Protein AF-A0A7V3RZT0-F1 (afdb_monomer_lite)

pLDDT: mean 91.37, std 10.15, range [37.16, 98.5]

Radius of gyration: 28.12 Å; chains: 1; bounding box: 56×42×80 Å

Sequence (295 aa):
MSESEKRPPEKECRRCGHCCQPYFSLYVSEEDEARWQKELREDILRQLRFERENIIWRNDQPVNIKTGETVRRCHWLKKSSDGTTLCAIHDTKPKICKDYTPGGSELCVQYRRVRDYIIGIDLHGTLLEPGEKFPEELAVPVAQELDRLKSKALLWLCTGNDLSFVDKKIPASILEMLDGYVLETGCSLSRDRRTEEVITSADEQHVIKELEQMLRGMNFPELDYFAHRLTTISMFTKNPRQFFHKVKAVVDRTEYQARVSVTYSSVAVDILPRGYDKFRGLYAVSEGRKTIGVA

Foldseek 3Di:
DDDPPPPPPFDDAPLQQQLQFDEQLVQADPVLVVVCVVVVVVVVVVVNVQCVVAWDDDPNFTAGNVPRDTRGGYPQWDADPVRGIDGVCNPSGRPCVVPDGALPDPSHPNPDDPAQEAEEEEQEPGQADP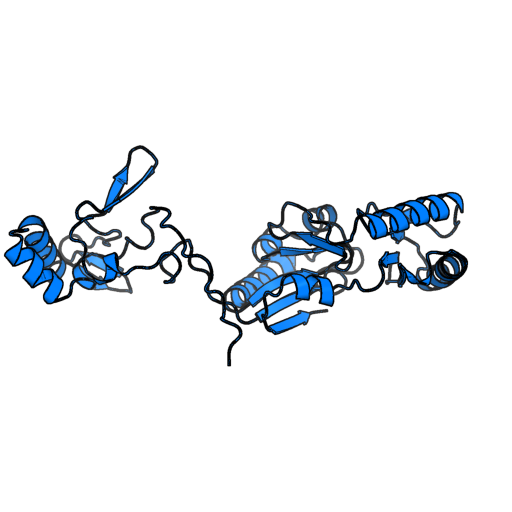VLAGDPVCLVVVLVVLQVCSNRYQYEYFYLADLVSCVVHHDPSNLVSHQWYQYNQLQWIGRPSPDIGGPDDPVQQVVQVVLQVVVVVVPDPQFPDWDDDRRKTKTFGCCAVVVLVVSLVVCCPDPCNVQWDWDTDNTTIMIGGPPGGRVNSSVVVCPNHHYHYHD

Structure (mmCIF, N/CA/C/O backbone):
data_AF-A0A7V3RZT0-F1
#
_entry.id   AF-A0A7V3RZT0-F1
#
loop_
_atom_site.group_PDB
_atom_site.id
_atom_site.type_symbol
_atom_site.label_atom_id
_atom_site.label_alt_id
_atom_site.label_comp_id
_atom_site.label_asym_id
_atom_site.label_entity_id
_atom_site.label_seq_id
_atom_site.pdbx_PDB_ins_code
_atom_site.Cartn_x
_atom_site.Cartn_y
_atom_site.Cartn_z
_atom_site.occupancy
_atom_site.B_iso_or_equiv
_atom_site.auth_seq_id
_atom_site.auth_comp_id
_atom_site.auth_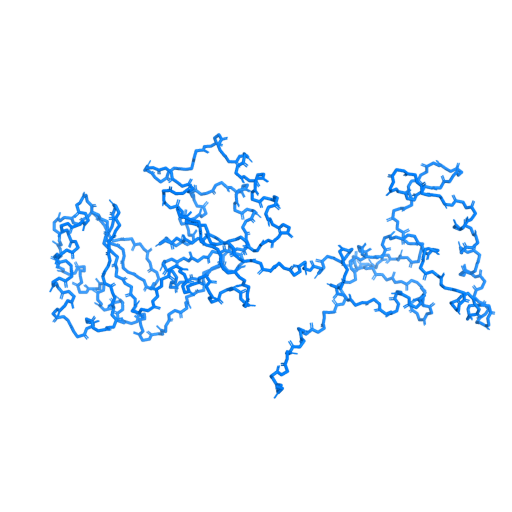asym_id
_atom_site.auth_atom_id
_atom_site.pdbx_PDB_model_num
ATOM 1 N N . MET A 1 1 ? -27.259 -15.824 -6.555 1.00 40.16 1 MET A N 1
ATOM 2 C CA . MET A 1 1 ? -26.996 -16.699 -5.388 1.00 40.16 1 MET A CA 1
ATOM 3 C C . MET A 1 1 ? -26.046 -17.787 -5.870 1.00 40.16 1 MET A C 1
ATOM 5 O O . MET A 1 1 ? -26.386 -18.399 -6.865 1.00 40.16 1 MET A O 1
ATOM 9 N N . SER A 1 2 ? -24.860 -18.056 -5.331 1.00 39.94 2 SER A N 1
ATOM 10 C CA . SER A 1 2 ? -24.144 -17.571 -4.148 1.00 39.94 2 SER A CA 1
ATOM 11 C C . SER A 1 2 ? -22.662 -17.941 -4.327 1.00 39.94 2 SER A C 1
ATOM 13 O O . SER A 1 2 ? -22.326 -19.121 -4.266 1.00 39.94 2 SER A O 1
ATOM 15 N N . GLU A 1 3 ? -21.781 -16.964 -4.523 1.00 37.16 3 GLU A N 1
ATOM 16 C CA . GLU A 1 3 ? -20.369 -17.132 -4.176 1.00 37.16 3 GLU A CA 1
ATOM 17 C C . GLU A 1 3 ? -20.266 -16.688 -2.725 1.00 37.16 3 GLU A C 1
ATOM 19 O O . GLU A 1 3 ? -20.444 -15.518 -2.399 1.00 37.16 3 GLU A O 1
ATOM 24 N N . SER A 1 4 ? -20.146 -17.667 -1.834 1.00 41.12 4 SER A N 1
ATOM 25 C CA . SER A 1 4 ? -19.997 -17.444 -0.405 1.00 41.12 4 SER A CA 1
ATOM 26 C C . SER A 1 4 ? -18.830 -16.487 -0.176 1.00 41.12 4 SER A C 1
ATOM 28 O O . SER A 1 4 ? -17.678 -16.871 -0.400 1.00 41.12 4 SER A O 1
ATOM 30 N N . GLU A 1 5 ? -19.122 -15.268 0.279 1.00 41.72 5 GLU A N 1
ATOM 31 C CA . GLU A 1 5 ? -18.146 -14.397 0.923 1.00 41.72 5 GLU A CA 1
ATOM 32 C C . GLU A 1 5 ? -17.450 -15.234 1.995 1.00 41.72 5 GLU A C 1
ATOM 34 O O . GLU A 1 5 ? -18.024 -15.548 3.043 1.00 41.72 5 GLU A O 1
ATOM 39 N N . LYS A 1 6 ? -16.229 -15.689 1.701 1.00 43.25 6 LYS A N 1
ATOM 40 C CA . LYS A 1 6 ? -15.393 -16.357 2.689 1.00 43.25 6 LYS A CA 1
ATOM 41 C C . LYS A 1 6 ? -15.161 -15.321 3.777 1.00 43.25 6 LYS A C 1
ATOM 43 O O . LYS A 1 6 ? -14.394 -14.381 3.573 1.00 43.25 6 LYS A O 1
ATOM 48 N N . ARG A 1 7 ? -15.870 -15.460 4.904 1.00 50.16 7 ARG A N 1
ATOM 49 C CA . ARG A 1 7 ? -15.622 -14.628 6.081 1.00 50.16 7 ARG A CA 1
ATOM 50 C C . ARG A 1 7 ? -14.118 -14.669 6.354 1.00 50.16 7 ARG A C 1
ATOM 52 O O . ARG A 1 7 ? -13.538 -15.759 6.307 1.00 50.16 7 ARG A O 1
ATOM 59 N N . PRO A 1 8 ? -13.483 -13.513 6.599 1.00 54.38 8 PRO A N 1
ATOM 60 C CA . PRO A 1 8 ? -12.083 -13.501 6.978 1.00 54.38 8 PRO A CA 1
ATOM 61 C C . PRO A 1 8 ? -11.885 -14.418 8.194 1.00 54.38 8 PRO A C 1
ATOM 63 O O . PRO A 1 8 ? -12.796 -14.523 9.022 1.00 54.38 8 PRO A O 1
ATOM 66 N N . PRO A 1 9 ? -10.729 -15.096 8.295 1.00 59.94 9 PRO A N 1
ATOM 67 C CA . PRO A 1 9 ? -10.458 -16.010 9.395 1.00 59.94 9 PRO A CA 1
ATOM 68 C C . PRO A 1 9 ? -10.667 -15.302 10.736 1.00 59.94 9 PRO A C 1
ATOM 70 O O . PRO A 1 9 ? -10.284 -14.136 10.900 1.00 59.94 9 PRO A O 1
ATOM 73 N N . GLU A 1 10 ? -11.297 -16.000 11.683 1.00 73.56 10 GLU A N 1
ATOM 74 C CA . GLU A 1 10 ? -11.506 -15.474 13.029 1.00 73.56 10 GLU A CA 1
ATOM 75 C C . GLU A 1 10 ? -10.154 -15.119 13.652 1.00 73.56 10 GLU A C 1
ATOM 77 O O . GLU A 1 10 ? -9.217 -15.918 13.675 1.00 73.56 10 GLU A O 1
ATOM 82 N N . LYS A 1 11 ? -10.026 -13.875 14.118 1.00 84.38 11 LYS A N 1
ATOM 83 C CA . LYS A 1 11 ? -8.795 -13.400 14.747 1.00 84.38 11 LYS A CA 1
ATOM 84 C C . LYS A 1 11 ? -8.726 -13.926 16.172 1.00 84.38 11 LYS A C 1
ATOM 86 O O . LYS A 1 11 ? -9.668 -13.762 16.942 1.00 84.38 11 LYS A O 1
ATOM 91 N N . GLU A 1 12 ? -7.569 -14.438 16.566 1.00 91.44 12 GLU A N 1
ATOM 92 C CA . GLU A 1 12 ? -7.322 -14.809 17.957 1.00 91.44 12 GLU A CA 1
ATOM 93 C C . GLU A 1 12 ? -7.064 -13.577 18.835 1.00 91.44 12 GLU A C 1
ATOM 95 O O . GLU A 1 12 ? -6.493 -12.567 18.410 1.00 91.44 12 GLU A O 1
ATOM 100 N N . CYS A 1 13 ? -7.483 -13.630 20.101 1.00 89.25 13 CYS A N 1
ATOM 101 C CA . CYS A 1 13 ? -7.245 -12.540 21.040 1.00 89.25 13 CYS A CA 1
ATOM 102 C C . CYS A 1 13 ? -5.761 -12.467 21.429 1.00 89.25 13 CYS A C 1
ATOM 104 O O . CYS A 1 13 ? -5.251 -13.339 22.124 1.00 89.25 13 CYS A O 1
ATOM 106 N N . ARG A 1 14 ? -5.089 -11.353 21.106 1.00 90.69 14 ARG A N 1
ATOM 107 C CA . ARG A 1 14 ? -3.682 -11.099 21.492 1.00 90.69 14 ARG A CA 1
ATOM 108 C C . ARG A 1 14 ? -3.443 -10.887 22.990 1.00 90.69 14 ARG A C 1
ATOM 110 O O . ARG A 1 14 ? -2.318 -10.606 23.387 1.00 90.69 14 ARG A O 1
ATOM 117 N N . ARG A 1 15 ? -4.492 -10.902 23.823 1.00 91.12 15 ARG A N 1
ATOM 118 C CA . ARG A 1 15 ? -4.400 -10.671 25.278 1.00 91.12 15 ARG A CA 1
ATOM 119 C C . ARG A 1 15 ? -3.650 -9.380 25.656 1.00 91.12 15 ARG A C 1
ATOM 121 O O . ARG A 1 15 ? -3.028 -9.299 26.711 1.00 91.12 15 ARG A O 1
ATOM 128 N N . CYS A 1 16 ? -3.758 -8.336 24.831 1.00 88.69 16 CYS A N 1
ATOM 129 C CA . CYS A 1 16 ? -3.109 -7.036 25.064 1.00 88.69 16 CYS A CA 1
ATOM 130 C C . CYS A 1 16 ? -3.808 -6.171 26.131 1.00 88.69 16 CYS A C 1
ATOM 132 O O . CYS A 1 16 ? -3.226 -5.213 26.632 1.00 88.69 16 CYS A O 1
ATOM 134 N N . GLY A 1 17 ? -5.068 -6.478 26.459 1.00 88.19 17 GLY A N 1
ATOM 135 C CA . GLY A 1 17 ? -5.859 -5.760 27.461 1.00 88.19 17 GLY A CA 1
ATOM 136 C C . GLY A 1 17 ? -6.449 -4.422 27.002 1.00 88.19 17 GLY A C 1
ATOM 137 O O . GLY A 1 17 ? -7.129 -3.783 27.795 1.00 88.19 17 GLY A O 1
ATOM 138 N N . HIS A 1 18 ? -6.236 -4.001 25.749 1.00 85.88 18 HIS A N 1
ATOM 139 C CA . HIS A 1 18 ? -6.693 -2.696 25.246 1.00 85.88 18 HIS A CA 1
ATOM 140 C C . HIS A 1 18 ? -8.223 -2.582 25.173 1.00 85.88 18 HIS A C 1
ATOM 142 O O . HIS A 1 18 ? -8.806 -1.646 25.706 1.00 85.88 18 HIS A O 1
ATOM 148 N N . CYS A 1 19 ? -8.894 -3.605 24.638 1.00 86.69 19 CYS A N 1
ATOM 149 C CA . CYS A 1 19 ? -10.357 -3.668 24.632 1.00 86.69 19 CYS A CA 1
ATOM 150 C C . CYS A 1 19 ? -10.965 -4.021 25.999 1.00 86.69 19 CYS A C 1
ATOM 152 O O . CYS A 1 19 ? -12.175 -3.950 26.166 1.00 86.69 19 CYS A O 1
ATOM 154 N N . CYS A 1 20 ? -10.135 -4.378 26.986 1.00 86.31 20 CYS A N 1
ATOM 155 C CA . CYS A 1 20 ? -10.544 -4.671 28.363 1.00 86.31 20 CYS A CA 1
ATOM 156 C C . CYS A 1 20 ? -10.375 -3.452 29.293 1.00 86.31 20 CYS A C 1
ATOM 158 O O . CYS A 1 20 ? -10.302 -3.603 30.515 1.00 86.31 20 CYS A O 1
ATOM 160 N N . GLN A 1 21 ? -10.223 -2.255 28.724 1.00 75.81 21 GLN A N 1
ATOM 161 C CA . GLN A 1 21 ? -10.074 -1.007 29.470 1.00 75.81 21 GLN A CA 1
ATOM 162 C C . GLN A 1 21 ? -11.363 -0.377 30.001 1.00 75.81 21 GLN A C 1
ATOM 164 O O . GLN A 1 21 ? -11.284 0.209 31.083 1.00 75.81 21 GLN A O 1
ATOM 169 N N . PRO A 1 22 ? -12.525 -0.484 29.329 1.00 69.75 22 PRO A N 1
ATOM 170 C CA . PRO A 1 22 ? -13.737 0.102 29.874 1.00 69.75 22 PRO A CA 1
ATOM 171 C C . PRO A 1 22 ? -14.102 -0.599 31.190 1.00 69.75 22 PRO A C 1
ATOM 173 O O . PRO A 1 22 ? -13.835 -1.793 31.374 1.00 69.75 22 PRO A O 1
ATOM 176 N N . TYR A 1 23 ? -14.636 0.167 32.140 1.00 73.12 23 TYR A N 1
ATOM 177 C CA . TYR A 1 23 ? -14.955 -0.355 33.465 1.00 73.12 23 TYR A CA 1
ATOM 178 C C . TYR A 1 23 ? -16.119 -1.348 33.397 1.00 73.12 23 TYR A C 1
ATOM 180 O O . TYR A 1 23 ? -16.959 -1.314 32.496 1.00 73.12 23 TYR A O 1
ATOM 188 N N . PHE A 1 24 ? -16.098 -2.293 34.330 1.00 78.50 24 PHE A N 1
ATOM 189 C CA . PHE A 1 24 ? -16.805 -3.563 34.244 1.00 78.50 24 PHE A CA 1
ATOM 190 C C . PHE A 1 24 ? -18.328 -3.397 34.237 1.00 78.50 24 PHE A C 1
ATOM 192 O O . PHE A 1 24 ? -19.007 -4.091 33.483 1.00 78.50 24 PHE A O 1
ATOM 199 N N . SER A 1 25 ? -18.862 -2.459 35.020 1.00 80.06 25 SER A N 1
ATOM 200 C CA . SER A 1 25 ? -20.307 -2.311 35.220 1.00 80.06 25 SER A CA 1
ATOM 201 C C . SER A 1 25 ? -21.107 -1.869 33.988 1.00 80.06 25 SER A C 1
ATOM 203 O O . SER A 1 25 ? -22.299 -2.165 33.929 1.00 80.06 25 SER A O 1
ATOM 205 N N . LEU A 1 26 ? -20.484 -1.247 32.977 1.00 78.69 26 LEU A N 1
ATOM 206 C CA . LEU A 1 26 ? -21.156 -0.881 31.714 1.00 78.69 26 LEU A CA 1
ATOM 207 C C . LEU A 1 26 ? -21.602 -2.081 30.879 1.00 78.69 26 LEU A C 1
ATOM 209 O O . LEU A 1 26 ? -22.424 -1.954 29.977 1.00 78.69 26 LEU A O 1
ATOM 213 N N . TYR A 1 27 ? -21.009 -3.235 31.151 1.00 81.94 27 TYR A N 1
ATOM 214 C CA . TYR A 1 27 ? -21.112 -4.429 30.328 1.00 81.94 27 TYR A CA 1
ATOM 215 C C . TYR A 1 27 ? -21.919 -5.542 30.983 1.00 81.94 27 TYR A C 1
ATOM 217 O O . TYR A 1 27 ? -22.007 -6.640 30.436 1.00 81.94 27 TYR A O 1
ATOM 225 N N . VAL A 1 28 ? -22.495 -5.261 32.150 1.00 91.50 28 VAL A N 1
ATOM 226 C CA . VAL A 1 28 ? -23.244 -6.229 32.942 1.00 91.50 28 VAL A CA 1
ATOM 227 C C . VAL A 1 28 ? -24.728 -6.105 32.639 1.00 91.50 28 VAL A C 1
ATOM 229 O O . VAL A 1 28 ? -25.339 -5.074 32.918 1.00 91.50 28 VAL A O 1
ATOM 232 N N . SER A 1 29 ? -25.303 -7.179 32.103 1.00 94.19 29 SER A N 1
ATOM 233 C CA . SER A 1 29 ? -26.752 -7.332 31.971 1.00 94.19 29 SER A CA 1
ATOM 234 C C . SER A 1 29 ? -27.392 -7.819 33.279 1.00 94.19 29 SER A C 1
ATOM 236 O O . SER A 1 29 ? -26.714 -8.365 34.151 1.00 94.19 29 SER A O 1
ATOM 238 N N . GLU A 1 30 ? -28.713 -7.681 33.407 1.00 95.56 30 GLU A N 1
ATOM 239 C CA . GLU A 1 30 ? -29.463 -8.274 34.527 1.00 95.56 30 GLU A CA 1
ATOM 240 C C . GLU A 1 30 ? -29.314 -9.805 34.570 1.00 95.56 30 GLU A C 1
ATOM 242 O O . GLU A 1 30 ? -29.239 -10.395 35.646 1.00 95.56 30 GLU A O 1
ATOM 247 N N . GLU A 1 31 ? -29.190 -10.454 33.406 1.00 96.75 31 GLU A N 1
ATOM 248 C CA . GLU A 1 31 ? -28.942 -11.897 33.301 1.00 96.75 31 GLU A CA 1
ATOM 249 C C . GLU A 1 31 ? -27.575 -12.296 33.874 1.00 96.75 31 GLU A C 1
ATOM 251 O O . GLU A 1 31 ? -27.457 -13.330 34.536 1.00 96.75 31 GLU A O 1
ATOM 256 N N . ASP A 1 32 ? -26.540 -11.479 33.646 1.00 96.94 32 ASP A N 1
ATOM 257 C CA . ASP A 1 32 ? -25.216 -11.692 34.236 1.00 96.94 32 ASP A CA 1
ATOM 258 C C . ASP A 1 32 ? -25.268 -11.560 35.765 1.00 96.94 32 ASP A C 1
ATOM 260 O O . ASP A 1 32 ? -24.717 -12.401 36.476 1.00 96.94 32 ASP A O 1
ATOM 264 N N . GLU A 1 33 ? -25.986 -10.556 36.278 1.00 96.81 33 GLU A N 1
ATOM 265 C CA . GLU A 1 33 ? -26.157 -10.339 37.717 1.00 96.81 33 GLU A CA 1
ATOM 266 C C . GLU A 1 33 ? -26.934 -11.488 38.382 1.00 96.81 33 GLU A C 1
ATOM 268 O O . GLU A 1 33 ? -26.478 -12.049 39.382 1.00 96.81 33 GLU A O 1
ATOM 273 N N . ALA A 1 34 ? -28.055 -11.909 37.790 1.00 97.56 34 ALA A N 1
ATOM 274 C CA . ALA A 1 34 ? -28.843 -13.042 38.268 1.00 97.56 34 ALA A CA 1
ATOM 275 C C . ALA A 1 34 ? -28.043 -14.356 38.246 1.00 97.56 34 ALA A C 1
ATOM 277 O O . ALA A 1 34 ? -28.181 -15.189 39.148 1.00 97.56 34 ALA A O 1
ATOM 278 N N . ARG A 1 35 ? -27.181 -14.553 37.238 1.00 97.44 35 ARG A N 1
ATOM 279 C CA . ARG A 1 35 ? -26.257 -15.694 37.188 1.00 97.44 35 ARG A CA 1
ATOM 280 C C . ARG A 1 35 ? -25.268 -15.649 38.352 1.00 97.44 35 ARG A C 1
ATOM 282 O O . ARG A 1 35 ? -25.152 -16.638 39.069 1.00 97.44 35 ARG A O 1
ATOM 289 N N . TRP A 1 36 ? -24.602 -14.521 38.589 1.00 97.62 36 TRP A N 1
ATOM 290 C CA . TRP A 1 36 ? -23.619 -14.404 39.673 1.00 97.62 36 TRP A CA 1
ATOM 291 C C . TRP A 1 36 ? -24.224 -14.533 41.071 1.00 97.62 36 TRP A C 1
ATOM 293 O O . TRP A 1 36 ? -23.560 -15.060 41.960 1.00 97.62 36 TRP A O 1
ATOM 303 N N . GLN A 1 37 ? -25.483 -14.129 41.263 1.00 97.81 37 GLN A N 1
ATOM 304 C CA . GLN A 1 37 ? -26.228 -14.406 42.496 1.00 97.81 37 GLN A CA 1
ATOM 305 C C . GLN A 1 37 ? -26.413 -15.913 42.716 1.00 97.81 37 GLN A C 1
ATOM 307 O O . GLN A 1 37 ? -26.146 -16.412 43.807 1.00 97.81 37 GLN A O 1
ATOM 312 N N . LYS A 1 38 ? -26.803 -16.662 41.675 1.00 97.75 38 LYS A N 1
ATOM 313 C CA . LYS A 1 38 ? -26.939 -18.130 41.746 1.00 97.75 38 LYS A CA 1
ATOM 314 C C . LYS A 1 38 ? -25.597 -18.837 41.950 1.00 97.75 38 LYS A C 1
ATOM 316 O O . LYS A 1 38 ? -25.538 -19.832 42.662 1.00 97.75 38 LYS A O 1
ATOM 321 N N . GLU A 1 39 ? -24.528 -18.318 41.347 1.00 96.88 39 GLU A N 1
ATOM 322 C CA . GLU A 1 39 ? -23.154 -18.816 41.510 1.00 96.88 39 GLU A CA 1
ATOM 323 C C . GLU A 1 39 ? -22.505 -18.388 42.843 1.00 96.88 39 GLU A C 1
ATOM 325 O O . GLU A 1 39 ? -21.358 -18.749 43.100 1.00 96.88 39 GLU A O 1
ATOM 330 N N . LEU A 1 40 ? -23.208 -17.614 43.683 1.00 97.31 40 LEU A N 1
ATOM 331 C CA . LEU A 1 40 ? -22.710 -17.069 44.953 1.00 97.31 40 LEU A CA 1
ATOM 332 C C . LEU A 1 40 ? -21.403 -16.261 44.799 1.00 97.31 40 LEU A C 1
ATOM 334 O O . LEU A 1 40 ? -20.538 -16.251 45.678 1.00 97.31 40 LEU A O 1
ATOM 338 N N . ARG A 1 41 ? -21.254 -15.547 43.675 1.00 97.44 41 ARG A N 1
ATOM 339 C CA . ARG A 1 41 ? -20.085 -14.714 43.340 1.00 97.44 41 ARG A CA 1
ATOM 340 C C . ARG A 1 41 ? -20.178 -13.321 43.954 1.00 97.44 41 ARG A C 1
ATOM 342 O O . ARG A 1 41 ? -20.208 -12.301 43.262 1.00 97.44 41 ARG A O 1
ATOM 349 N N . GLU A 1 42 ? -20.208 -13.276 45.284 1.00 97.44 42 GLU A N 1
ATOM 350 C CA . GLU A 1 42 ? -20.286 -12.023 46.049 1.00 97.44 42 GLU A CA 1
ATOM 351 C C . GLU A 1 42 ? -19.096 -11.083 45.816 1.00 97.44 42 GLU A C 1
ATOM 353 O O . GLU A 1 42 ? -19.228 -9.869 45.971 1.00 97.44 42 GLU A O 1
ATOM 358 N N . ASP A 1 43 ? -17.940 -11.614 45.408 1.00 96.94 43 ASP A N 1
ATOM 359 C CA . ASP A 1 43 ? -16.790 -10.821 44.973 1.00 96.94 43 ASP A CA 1
ATOM 360 C C . ASP A 1 43 ? -17.130 -9.960 43.746 1.00 96.94 43 ASP A C 1
ATOM 362 O O . ASP A 1 43 ? -16.833 -8.762 43.722 1.00 96.94 43 ASP A O 1
ATOM 366 N N . ILE A 1 44 ? -17.824 -10.547 42.765 1.00 96.50 44 ILE A N 1
ATOM 367 C CA . ILE A 1 44 ? -18.258 -9.855 41.550 1.00 96.50 44 ILE A CA 1
ATOM 368 C C . ILE A 1 44 ? -19.377 -8.862 41.857 1.00 96.50 44 ILE A C 1
ATOM 370 O O . ILE A 1 44 ? -19.296 -7.695 41.466 1.00 96.50 44 ILE A O 1
ATOM 374 N N . LEU A 1 45 ? -20.395 -9.302 42.598 1.00 97.06 45 LEU A N 1
ATOM 375 C CA . LEU A 1 45 ? -21.556 -8.476 42.932 1.00 97.06 45 LEU A CA 1
ATOM 376 C C . LEU A 1 45 ? -21.170 -7.252 43.773 1.00 97.06 45 LEU A C 1
ATOM 378 O O . LEU A 1 45 ? -21.679 -6.153 43.547 1.00 97.06 45 LEU A O 1
ATOM 382 N N . ARG A 1 46 ? -20.231 -7.401 44.716 1.00 96.38 46 ARG A N 1
ATOM 383 C CA . ARG A 1 46 ? -19.722 -6.279 45.514 1.00 96.38 46 ARG A CA 1
ATOM 384 C C . ARG A 1 46 ? -18.986 -5.257 44.654 1.00 96.38 46 ARG A C 1
ATOM 386 O O . ARG A 1 46 ? -19.225 -4.062 44.820 1.00 96.38 46 ARG A O 1
ATOM 393 N N . GLN A 1 47 ? -18.130 -5.710 43.739 1.00 94.19 47 GLN A N 1
ATOM 394 C CA . GLN A 1 47 ? -17.420 -4.815 42.824 1.00 94.19 47 GLN A CA 1
ATOM 395 C C . GLN A 1 47 ? -18.391 -4.088 41.882 1.00 94.19 47 GLN A C 1
ATOM 397 O O . GLN A 1 47 ? -18.230 -2.894 41.645 1.00 94.19 47 GLN A O 1
ATOM 402 N N . LEU A 1 48 ? -19.427 -4.776 41.390 1.00 94.19 48 LEU A N 1
ATOM 403 C CA . LEU A 1 48 ? -20.469 -4.177 40.554 1.00 94.19 48 LEU A CA 1
ATOM 404 C C . LEU A 1 48 ? -21.211 -3.048 41.279 1.00 94.19 48 LEU A C 1
ATOM 406 O O . LEU A 1 48 ? -21.341 -1.953 40.731 1.00 94.19 48 LEU A O 1
ATOM 410 N N . ARG A 1 49 ? -21.665 -3.303 42.515 1.00 95.31 49 ARG A N 1
ATOM 411 C CA . ARG A 1 49 ? -22.313 -2.290 43.365 1.00 95.31 49 ARG A CA 1
ATOM 412 C C . ARG A 1 49 ? -21.386 -1.100 43.602 1.00 95.31 49 ARG A C 1
ATOM 414 O O . ARG A 1 49 ? -21.779 0.037 43.356 1.00 95.31 49 ARG A O 1
ATOM 421 N N . PHE A 1 50 ? -20.130 -1.369 43.966 1.00 93.00 50 PHE A N 1
ATOM 422 C CA . PHE A 1 50 ? -19.122 -0.327 44.146 1.00 93.00 50 PHE A CA 1
ATOM 423 C C . PHE A 1 50 ? -18.964 0.543 42.891 1.00 93.00 50 PHE A C 1
ATOM 425 O O . PHE A 1 50 ? -18.990 1.767 43.000 1.00 93.00 50 PHE A O 1
ATOM 432 N N . GLU A 1 51 ? -18.828 -0.050 41.702 1.00 91.69 51 GLU A N 1
ATOM 433 C CA . GLU A 1 51 ? -18.660 0.726 40.470 1.00 91.69 51 GLU A CA 1
ATOM 434 C C . GLU A 1 51 ? -19.894 1.572 40.138 1.00 91.69 51 GLU A C 1
ATOM 436 O O . GLU A 1 51 ? -19.735 2.741 39.796 1.00 91.69 51 GLU A O 1
ATOM 441 N N . ARG A 1 52 ? -21.108 1.024 40.280 1.00 91.50 52 ARG A N 1
ATOM 442 C CA . ARG A 1 52 ? -22.363 1.755 40.019 1.00 91.50 52 ARG A CA 1
ATOM 443 C C . ARG A 1 52 ? -22.557 2.954 40.955 1.00 91.50 52 ARG A C 1
ATOM 445 O O . ARG A 1 52 ? -23.096 3.969 40.535 1.00 91.50 52 ARG A O 1
ATOM 452 N N . GLU A 1 53 ? -22.114 2.843 42.204 1.00 93.50 53 GLU A N 1
ATOM 453 C CA . GLU A 1 53 ? -22.255 3.904 43.209 1.00 93.50 53 GLU A CA 1
ATOM 454 C C . GLU A 1 53 ? -21.140 4.957 43.152 1.00 93.50 53 GLU A C 1
ATOM 456 O O . GLU A 1 53 ? -21.350 6.096 43.564 1.00 93.50 53 GLU A O 1
ATOM 461 N N . ASN A 1 54 ? -19.936 4.582 42.704 1.00 92.69 54 ASN A N 1
ATOM 462 C CA . ASN A 1 54 ? -18.744 5.421 42.869 1.00 92.69 54 ASN A CA 1
ATOM 463 C C . ASN A 1 54 ? -18.132 5.907 41.550 1.00 92.69 54 ASN A C 1
ATOM 465 O O . ASN A 1 54 ? -17.274 6.787 41.597 1.00 92.69 54 ASN A O 1
ATOM 469 N N . ILE A 1 55 ? -18.523 5.365 40.392 1.00 90.31 55 ILE A N 1
ATOM 470 C CA . ILE A 1 55 ? -17.944 5.733 39.092 1.00 90.31 55 ILE A CA 1
ATOM 471 C C . ILE A 1 55 ? -18.984 6.448 38.227 1.00 90.31 55 ILE A C 1
ATOM 473 O O . ILE A 1 55 ? -20.041 5.897 37.931 1.00 90.31 55 ILE A O 1
ATOM 477 N N . ILE A 1 56 ? -18.657 7.661 37.776 1.00 89.69 56 ILE A N 1
ATOM 478 C CA . ILE A 1 56 ? -19.493 8.461 36.864 1.00 89.69 56 ILE A CA 1
ATOM 479 C C . ILE A 1 56 ? -18.731 8.816 35.587 1.00 89.69 56 ILE A C 1
ATOM 481 O O . ILE A 1 56 ? -17.502 8.842 35.582 1.00 89.69 56 ILE A O 1
ATOM 485 N N . TRP A 1 57 ? -19.451 9.156 34.518 1.00 85.00 57 TRP A N 1
ATOM 486 C CA . TRP A 1 57 ? -18.850 9.715 33.305 1.00 85.00 57 TRP A CA 1
ATOM 487 C C . TRP A 1 57 ? -18.695 11.230 33.414 1.00 85.00 57 TRP A C 1
ATOM 489 O O . TRP A 1 57 ? -19.665 11.949 33.652 1.00 85.00 57 TRP A O 1
ATOM 499 N N . ARG A 1 58 ? -17.473 11.722 33.206 1.00 85.25 58 ARG A N 1
ATOM 500 C CA . ARG A 1 58 ? -17.152 13.150 33.142 1.00 85.25 58 ARG A CA 1
ATOM 501 C C . ARG A 1 58 ? -16.130 13.387 32.035 1.00 85.25 58 ARG A C 1
ATOM 503 O O . ARG A 1 58 ? -15.068 12.777 32.064 1.00 85.25 58 ARG A O 1
ATOM 510 N N . ASN A 1 59 ? -16.438 14.280 31.091 1.00 84.81 59 ASN A N 1
ATOM 511 C CA . ASN A 1 59 ? -15.565 14.613 29.952 1.00 84.81 59 ASN A CA 1
ATOM 512 C C . ASN A 1 59 ? -15.068 13.361 29.198 1.00 84.81 59 ASN A C 1
ATOM 514 O O . ASN A 1 59 ? -13.863 13.164 29.050 1.00 84.81 59 ASN A O 1
ATOM 518 N N . ASP A 1 60 ? -15.994 12.481 28.808 1.00 81.94 60 ASP A N 1
ATOM 519 C CA . ASP A 1 60 ? -15.711 11.222 28.097 1.00 81.94 60 ASP A CA 1
ATOM 520 C C . ASP A 1 60 ? -14.761 10.259 28.830 1.00 81.94 60 ASP A C 1
ATOM 522 O O . ASP A 1 60 ? -14.116 9.406 28.217 1.00 81.94 60 ASP A O 1
ATOM 526 N N . GLN A 1 61 ? -14.679 10.361 30.160 1.00 84.94 61 GLN A N 1
ATOM 527 C CA . GLN A 1 61 ? -13.898 9.446 30.985 1.00 84.94 61 GLN A CA 1
ATOM 528 C C . GLN A 1 61 ? -14.678 8.975 32.217 1.00 84.94 61 GLN A C 1
ATOM 530 O O . GLN A 1 61 ? -15.389 9.767 32.842 1.00 84.94 61 GLN A O 1
ATOM 535 N N . PRO A 1 62 ? -14.521 7.703 32.620 1.00 86.44 62 PRO A N 1
ATOM 536 C CA . PRO A 1 62 ? -15.029 7.226 33.896 1.00 86.44 62 PRO A CA 1
ATOM 537 C C . PRO A 1 62 ? -14.154 7.726 35.045 1.00 86.44 62 PRO A C 1
ATOM 539 O O . PRO A 1 62 ? -12.945 7.496 35.062 1.00 86.44 62 PRO A O 1
ATOM 542 N N . VAL A 1 63 ? -14.764 8.383 36.024 1.00 89.50 63 VAL A N 1
ATOM 543 C CA . VAL A 1 63 ? -14.081 8.996 37.165 1.00 89.50 63 VAL A CA 1
ATOM 544 C C . VAL A 1 63 ? -14.667 8.463 38.463 1.00 89.50 63 VAL A C 1
ATOM 546 O O . VAL A 1 63 ? -15.886 8.408 38.628 1.00 89.50 63 VAL A O 1
ATOM 549 N N . ASN A 1 64 ? -13.795 8.095 39.399 1.00 91.06 64 ASN A N 1
ATOM 550 C CA . ASN A 1 64 ? -14.193 7.783 40.763 1.00 91.06 64 ASN A CA 1
ATOM 551 C C . ASN A 1 64 ? -14.543 9.076 41.509 1.00 91.06 64 ASN A C 1
ATOM 553 O O . ASN A 1 64 ? -13.684 9.933 41.701 1.00 91.06 64 ASN A O 1
ATOM 557 N N . ILE A 1 65 ? -15.787 9.217 41.964 1.00 93.62 65 ILE A N 1
ATOM 558 C CA . ILE A 1 65 ? -16.274 10.449 42.605 1.00 93.62 65 ILE A CA 1
ATOM 559 C C . ILE A 1 65 ? -15.603 10.751 43.947 1.00 93.62 65 ILE A C 1
ATOM 561 O O . ILE A 1 65 ? -15.570 11.906 44.360 1.00 93.62 65 ILE A O 1
ATOM 565 N N . LYS A 1 66 ? -15.072 9.731 44.632 1.00 92.69 66 LYS A N 1
ATOM 566 C CA . LYS A 1 66 ? -14.414 9.891 45.935 1.00 92.69 66 LYS A CA 1
ATOM 567 C C . LYS A 1 66 ? -12.968 10.346 45.793 1.00 92.69 66 LYS A C 1
ATOM 569 O O . LYS A 1 66 ? -12.513 11.147 46.600 1.00 92.69 66 LYS A O 1
ATOM 574 N N . THR A 1 67 ? -12.246 9.824 44.800 1.00 91.50 67 THR A N 1
ATOM 575 C CA . THR A 1 67 ? -10.813 10.117 44.615 1.00 91.50 67 THR A CA 1
ATOM 576 C C . THR A 1 67 ? -10.544 11.152 43.525 1.00 91.50 67 THR A C 1
ATOM 578 O O . THR A 1 67 ? -9.469 11.738 43.491 1.00 91.50 67 THR A O 1
ATOM 581 N N . GLY A 1 68 ? -11.502 11.387 42.626 1.00 91.19 68 GLY A N 1
ATOM 582 C CA . GLY A 1 68 ? -11.319 12.207 41.428 1.00 91.19 68 GLY A CA 1
ATOM 583 C C . GLY A 1 68 ? -10.487 11.531 40.332 1.00 91.19 68 GLY A C 1
ATOM 584 O O . GLY A 1 68 ? -10.211 12.155 39.310 1.00 91.19 68 GLY A O 1
ATOM 585 N N . GLU A 1 69 ? -10.084 10.271 40.511 1.00 89.81 69 GLU A N 1
ATOM 586 C CA . GLU A 1 69 ? -9.199 9.571 39.579 1.00 89.81 69 GLU A CA 1
ATOM 587 C C . GLU A 1 69 ? -9.962 8.920 38.420 1.00 89.81 69 GLU A C 1
ATOM 589 O O . GLU A 1 69 ? -11.029 8.327 38.601 1.00 89.81 69 GLU A O 1
ATOM 594 N N . THR A 1 70 ? -9.367 8.957 37.225 1.00 87.00 70 THR A N 1
ATOM 595 C CA . THR A 1 70 ? -9.875 8.235 36.053 1.00 87.00 70 THR A CA 1
ATOM 596 C C . THR A 1 70 ? -9.693 6.724 36.211 1.00 87.00 70 THR A C 1
ATOM 598 O O . THR A 1 70 ? -8.574 6.230 36.389 1.00 87.00 70 THR A O 1
ATOM 601 N N . VAL A 1 71 ? -10.767 5.962 36.020 1.00 84.94 71 VAL A N 1
ATOM 602 C CA . VAL A 1 71 ? -10.733 4.495 35.982 1.00 84.94 71 VAL A CA 1
ATOM 603 C C . VAL A 1 71 ? -10.275 4.030 34.602 1.00 84.94 71 VAL A C 1
ATOM 605 O O . VAL A 1 71 ? -11.049 3.951 33.656 1.00 84.94 71 VAL A O 1
ATOM 608 N N . ARG A 1 72 ? -8.985 3.718 34.463 1.00 79.88 72 ARG A N 1
ATOM 609 C CA . ARG A 1 72 ? -8.391 3.414 33.145 1.00 79.88 72 ARG A CA 1
ATOM 610 C C . ARG A 1 72 ? -8.498 1.953 32.703 1.00 79.88 72 ARG A C 1
ATOM 612 O O . ARG A 1 72 ? -8.115 1.644 31.577 1.00 79.88 72 ARG A O 1
ATOM 619 N N . ARG A 1 73 ? -8.865 1.028 33.596 1.00 82.06 73 ARG A N 1
ATOM 620 C CA . ARG A 1 73 ? -8.866 -0.417 33.309 1.00 82.06 73 ARG A CA 1
ATOM 621 C C . ARG A 1 73 ? -9.957 -1.140 34.086 1.00 82.06 73 ARG A C 1
ATOM 623 O O . ARG A 1 73 ? -10.238 -0.776 35.225 1.00 82.06 73 ARG A O 1
ATOM 630 N N . CYS A 1 74 ? -10.478 -2.220 33.507 1.00 89.62 74 CYS A N 1
ATOM 631 C CA . CYS A 1 74 ? -11.355 -3.154 34.206 1.00 89.62 74 CYS A CA 1
ATOM 632 C C . CYS A 1 74 ? -10.671 -3.737 35.457 1.00 89.62 74 CYS A C 1
ATOM 634 O O . CYS A 1 74 ? -9.519 -4.177 35.399 1.00 89.62 74 CYS A O 1
ATOM 636 N N . HIS A 1 75 ? -11.409 -3.797 36.570 1.00 90.44 75 HIS A N 1
ATOM 637 C CA . HIS A 1 75 ? -10.945 -4.330 37.857 1.00 90.44 75 HIS A CA 1
ATOM 638 C C . HIS A 1 75 ? -10.395 -5.767 37.760 1.00 90.44 75 HIS A C 1
ATOM 640 O O . HIS A 1 75 ? -9.406 -6.136 38.405 1.00 90.44 75 HIS A O 1
ATOM 646 N N . TRP A 1 76 ? -11.024 -6.584 36.914 1.00 93.38 76 TRP A N 1
ATOM 647 C CA . TRP A 1 76 ? -10.697 -7.998 36.746 1.00 93.38 76 TRP A CA 1
ATOM 648 C C . TRP A 1 76 ? -9.503 -8.249 35.822 1.00 93.38 76 TRP A C 1
ATOM 650 O O . TRP A 1 76 ? -9.097 -9.399 35.659 1.00 93.38 76 TRP A O 1
ATOM 660 N N . LEU A 1 77 ? -8.929 -7.211 35.209 1.00 92.19 77 LEU A N 1
ATOM 661 C CA . LEU A 1 77 ? -7.780 -7.344 34.319 1.00 92.19 77 LEU A CA 1
ATOM 662 C C . LEU A 1 77 ? -6.488 -7.510 35.132 1.00 92.19 77 LEU A C 1
ATOM 664 O O . LEU A 1 77 ? -6.085 -6.618 35.879 1.00 92.19 77 LEU A O 1
ATOM 668 N N . LYS A 1 78 ? -5.805 -8.642 34.962 1.00 92.56 78 LYS A N 1
ATOM 669 C CA . LYS A 1 78 ? -4.518 -8.954 35.598 1.00 92.56 78 LYS A CA 1
ATOM 670 C C . LYS A 1 78 ? -3.414 -9.031 34.550 1.00 92.56 78 LYS A C 1
ATOM 672 O O . LYS A 1 78 ? -3.652 -9.475 33.428 1.00 92.56 78 LYS A O 1
ATOM 677 N N . LYS A 1 79 ? -2.210 -8.587 34.908 1.00 91.44 79 LYS A N 1
ATOM 678 C CA . LYS A 1 79 ? -1.009 -8.773 34.086 1.00 91.44 79 LYS A CA 1
ATOM 679 C C . LYS A 1 79 ? -0.337 -10.091 34.458 1.00 91.44 79 LYS A C 1
ATOM 681 O O . LYS A 1 79 ? -0.226 -10.406 35.638 1.00 91.44 79 LYS A O 1
ATOM 686 N N . SER A 1 80 ? 0.100 -10.817 33.444 1.00 89.12 80 SER A N 1
ATOM 687 C CA . SER A 1 80 ? 0.897 -12.035 33.559 1.00 89.12 80 SER A CA 1
ATOM 688 C C . SER A 1 80 ? 2.386 -11.683 33.533 1.00 89.12 80 SER A C 1
ATOM 690 O O . SER A 1 80 ? 2.762 -10.580 33.125 1.00 89.12 80 SER A O 1
ATOM 692 N N . SER A 1 81 ? 3.240 -12.616 33.956 1.00 89.88 81 SER A N 1
ATOM 693 C CA . SER A 1 81 ? 4.702 -12.445 33.955 1.00 89.88 81 SER A CA 1
ATOM 694 C C . SER A 1 81 ? 5.291 -12.270 32.551 1.00 89.88 81 SER A C 1
ATOM 696 O O . SER A 1 81 ? 6.279 -11.564 32.392 1.00 89.88 81 SER A O 1
ATOM 698 N N . ASP A 1 82 ? 4.654 -12.850 31.533 1.00 88.62 82 ASP A N 1
ATOM 699 C CA . ASP A 1 82 ? 5.027 -12.739 30.116 1.00 88.62 82 ASP A CA 1
ATOM 700 C C . ASP A 1 82 ? 4.584 -11.416 29.452 1.00 88.62 82 ASP A C 1
ATOM 702 O O . ASP A 1 82 ? 4.744 -11.230 28.247 1.00 88.62 82 ASP A O 1
ATOM 706 N N . GLY A 1 83 ? 3.996 -10.490 30.217 1.00 84.88 83 GLY A N 1
ATOM 707 C CA . GLY A 1 83 ? 3.495 -9.210 29.714 1.00 84.88 83 GLY A CA 1
ATOM 708 C C . GLY A 1 83 ? 2.091 -9.262 29.100 1.00 84.88 83 GLY A C 1
ATOM 709 O O . GLY A 1 83 ? 1.524 -8.204 28.809 1.00 84.88 83 GLY A O 1
ATOM 710 N N . THR A 1 84 ? 1.480 -10.443 28.956 1.00 89.88 84 THR A N 1
ATOM 711 C CA . THR A 1 84 ? 0.087 -10.580 28.505 1.00 89.88 84 THR A CA 1
ATOM 712 C C . THR A 1 84 ? -0.903 -10.261 29.624 1.00 89.88 84 THR A C 1
ATOM 714 O O . THR A 1 84 ? -0.566 -10.199 30.808 1.00 89.88 84 THR A O 1
ATOM 717 N N . THR A 1 85 ? -2.172 -10.073 29.268 1.00 92.50 85 THR A N 1
ATOM 718 C CA . THR A 1 85 ? -3.255 -9.858 30.233 1.00 92.50 85 THR A CA 1
ATOM 719 C C . THR A 1 85 ? -4.202 -11.051 30.328 1.00 92.50 85 THR A C 1
ATOM 721 O O . THR A 1 85 ? -4.403 -11.804 29.371 1.00 92.50 85 THR A O 1
ATOM 724 N N . LEU A 1 86 ? -4.782 -11.218 31.512 1.00 92.88 86 LEU A N 1
ATOM 725 C CA . LEU A 1 86 ? -5.764 -12.237 31.864 1.00 92.88 86 LEU A CA 1
ATOM 726 C C . LEU A 1 86 ? -6.968 -11.582 32.534 1.00 92.88 86 LEU A C 1
ATOM 728 O O . LEU A 1 86 ? -6.849 -10.549 33.189 1.00 92.88 86 LEU A O 1
ATOM 732 N N . CYS A 1 87 ? -8.135 -12.200 32.386 1.00 92.69 87 CYS A N 1
ATOM 733 C CA . CYS A 1 87 ? -9.332 -11.816 33.121 1.00 92.69 87 CYS A CA 1
ATOM 734 C C . CYS A 1 87 ? -9.476 -12.747 34.327 1.00 92.69 87 CYS A C 1
ATOM 736 O O . CYS A 1 87 ? -9.585 -13.954 34.143 1.00 92.69 87 CYS A O 1
ATOM 738 N N . ALA A 1 88 ? -9.495 -12.200 35.541 1.00 94.56 88 ALA A N 1
ATOM 739 C CA . ALA A 1 88 ? -9.616 -12.980 36.774 1.00 94.56 88 ALA A CA 1
ATOM 740 C C . ALA A 1 88 ? -10.981 -13.679 36.933 1.00 94.56 88 ALA A C 1
ATOM 742 O O . ALA A 1 88 ? -11.105 -14.597 37.732 1.00 94.56 88 ALA A O 1
ATOM 743 N N . ILE A 1 89 ? -11.991 -13.273 36.159 1.00 94.50 89 ILE A N 1
ATOM 744 C CA . ILE A 1 89 ? -13.321 -13.899 36.126 1.00 94.50 89 ILE A CA 1
ATOM 745 C C . ILE A 1 89 ? -13.569 -14.603 34.791 1.00 94.50 89 ILE A C 1
ATOM 747 O O . ILE A 1 89 ? -14.685 -14.570 34.281 1.00 94.50 89 ILE A O 1
ATOM 751 N N . HIS A 1 90 ? -12.523 -15.186 34.186 1.00 92.62 90 HIS A N 1
ATOM 752 C CA . HIS A 1 90 ? -12.567 -15.648 32.798 1.00 92.62 90 HIS A CA 1
ATOM 753 C C . HIS A 1 90 ? -13.771 -16.546 32.484 1.00 92.62 90 HIS A C 1
ATOM 755 O O . HIS A 1 90 ? -14.418 -16.355 31.454 1.00 92.62 90 HIS A O 1
ATOM 761 N N . ASP A 1 91 ? -14.080 -17.464 33.394 1.00 93.88 91 ASP A N 1
ATOM 762 C CA . ASP A 1 91 ? -15.086 -18.506 33.190 1.00 93.88 91 ASP A CA 1
ATOM 763 C C . ASP A 1 91 ? -16.526 -18.007 33.378 1.00 93.88 91 ASP A C 1
ATOM 765 O O . ASP A 1 91 ? -17.462 -18.623 32.878 1.00 93.88 91 ASP A O 1
ATOM 769 N N . THR A 1 92 ? -16.715 -16.860 34.042 1.00 94.62 92 THR A N 1
ATOM 770 C CA . THR A 1 92 ? -18.038 -16.262 34.312 1.00 94.62 92 THR A CA 1
ATOM 771 C C . THR A 1 92 ? -18.113 -14.790 33.886 1.00 94.62 92 THR A C 1
ATOM 773 O O . THR A 1 92 ? -18.823 -13.971 34.472 1.00 94.62 92 THR A O 1
ATOM 776 N N . LYS A 1 93 ? -17.361 -14.415 32.845 1.00 93.69 93 LYS A N 1
ATOM 777 C CA . LYS A 1 93 ? -17.401 -13.058 32.276 1.00 93.69 93 LYS A CA 1
ATOM 778 C C . LYS A 1 93 ? -18.833 -12.636 31.910 1.00 93.69 93 LYS A C 1
ATOM 780 O O . LYS A 1 93 ? -19.635 -13.495 31.539 1.00 93.69 93 LYS A O 1
ATOM 785 N N . PRO A 1 94 ? -19.128 -11.322 31.907 1.00 94.00 94 PRO A N 1
ATOM 786 C CA . PRO A 1 94 ? -20.371 -10.814 31.344 1.00 94.00 94 PRO A CA 1
ATOM 787 C C . PRO A 1 94 ? -20.548 -11.261 29.892 1.00 94.00 94 PRO A C 1
ATOM 789 O O . PRO A 1 94 ? -19.557 -11.404 29.160 1.00 94.00 94 PRO A O 1
ATOM 792 N N . LYS A 1 95 ? -21.799 -11.419 29.456 1.00 93.31 95 LYS A N 1
ATOM 793 C CA . LYS A 1 95 ? -22.136 -11.895 28.109 1.00 93.31 95 LYS A CA 1
ATOM 794 C C . LYS A 1 95 ? -21.438 -11.097 27.004 1.00 93.31 95 LYS A C 1
ATOM 796 O O . LYS A 1 95 ? -20.801 -11.693 26.143 1.00 93.31 95 LYS A O 1
ATOM 801 N N . ILE A 1 96 ? -21.448 -9.765 27.069 1.00 91.00 96 ILE A N 1
ATOM 802 C CA . ILE A 1 96 ? -20.810 -8.919 26.043 1.00 91.00 96 ILE A CA 1
ATOM 803 C C . ILE A 1 96 ? -19.287 -9.128 25.952 1.00 91.00 96 ILE A C 1
ATOM 805 O O . ILE A 1 96 ? -18.709 -9.032 24.874 1.00 91.00 96 ILE A O 1
ATOM 809 N N . CYS A 1 97 ? -18.624 -9.461 27.066 1.00 91.06 97 CYS A N 1
ATOM 810 C CA . CYS A 1 97 ? -17.199 -9.792 27.073 1.00 91.06 97 CYS A CA 1
ATOM 811 C C . CYS A 1 97 ? -16.933 -11.212 26.558 1.00 91.06 97 CYS A C 1
ATOM 813 O O . CYS A 1 97 ? -15.864 -11.462 26.001 1.00 91.06 97 CYS A O 1
ATOM 815 N N . LYS A 1 98 ? -17.865 -12.145 26.786 1.00 90.50 98 LYS A N 1
ATOM 816 C CA . LYS A 1 98 ? -17.801 -13.524 26.281 1.00 90.50 98 LYS A CA 1
ATOM 817 C C . LYS A 1 98 ? -18.007 -13.574 24.767 1.00 90.50 98 LYS A C 1
ATOM 819 O O . LYS A 1 98 ? -17.278 -14.285 24.088 1.00 90.50 98 LYS A O 1
ATOM 824 N N . ASP A 1 99 ? -18.933 -12.767 24.264 1.00 91.12 99 ASP A N 1
ATOM 825 C CA . ASP A 1 99 ? -19.296 -12.689 22.847 1.00 91.12 99 ASP A CA 1
ATOM 826 C C . ASP A 1 99 ? -18.353 -11.761 22.048 1.00 91.12 99 ASP A C 1
ATOM 828 O O . ASP A 1 99 ? -18.492 -11.591 20.835 1.00 91.12 99 ASP A O 1
ATOM 832 N N . TYR A 1 100 ? -17.371 -11.141 22.714 1.00 89.25 100 TYR A N 1
ATOM 833 C CA . TYR A 1 100 ? -16.439 -10.217 22.081 1.00 89.25 100 TYR A CA 1
ATOM 834 C C . TYR A 1 100 ? -15.564 -10.920 21.034 1.00 89.25 100 TYR A C 1
ATOM 836 O O . TYR A 1 100 ? -14.728 -11.764 21.358 1.00 89.25 100 TYR A O 1
ATOM 844 N N . THR A 1 101 ? -15.688 -10.495 19.776 1.00 90.38 101 THR A N 1
ATOM 845 C CA . THR A 1 101 ? -14.882 -11.011 18.661 1.00 90.38 101 THR A CA 1
ATOM 846 C C . THR A 1 101 ? -13.635 -10.140 18.443 1.00 90.38 101 THR A C 1
ATOM 848 O O . THR A 1 101 ? -13.768 -8.934 18.192 1.00 90.38 101 THR A O 1
ATOM 851 N N . PRO A 1 102 ? -12.403 -10.689 18.508 1.00 89.69 102 PRO A N 1
ATOM 852 C CA . PRO A 1 102 ? -11.194 -9.904 18.280 1.00 89.69 102 PRO A CA 1
ATOM 853 C C . PRO A 1 102 ? -11.192 -9.208 16.912 1.00 89.69 102 PRO A C 1
ATOM 855 O O . PRO A 1 102 ? -11.411 -9.810 15.867 1.00 89.69 102 PRO A O 1
ATOM 858 N N . GLY A 1 103 ? -10.925 -7.902 16.920 1.00 85.44 103 GLY A N 1
ATOM 859 C CA . GLY A 1 103 ? -10.956 -7.061 15.724 1.00 85.44 103 GLY A CA 1
ATOM 860 C C . GLY A 1 103 ? -12.351 -6.622 15.268 1.00 85.44 103 GLY A C 1
ATOM 861 O O . GLY A 1 103 ? -12.425 -5.960 14.240 1.00 85.44 103 GLY A O 1
ATOM 862 N N . GLY A 1 104 ? -13.417 -6.940 16.011 1.00 84.06 104 GLY A N 1
ATOM 863 C CA . GLY A 1 104 ? -14.794 -6.525 15.706 1.00 84.06 104 GLY A CA 1
ATOM 864 C C . GLY A 1 104 ? -15.206 -5.149 16.251 1.00 84.06 104 GLY A C 1
ATOM 865 O O . GLY A 1 104 ? -16.286 -4.668 15.933 1.00 84.06 104 GLY A O 1
ATOM 866 N N . SER A 1 105 ? -14.365 -4.498 17.059 1.00 82.88 105 SER A N 1
ATOM 867 C CA . SER A 1 105 ? -14.637 -3.190 17.680 1.00 82.88 105 SER A CA 1
ATOM 868 C C . SER A 1 105 ? -13.402 -2.297 17.637 1.00 82.88 105 SER A C 1
ATOM 870 O O . SER A 1 105 ? -12.306 -2.816 17.828 1.00 82.88 105 SER A O 1
ATOM 872 N N . GLU A 1 106 ? -13.580 -0.979 17.472 1.00 80.38 106 GLU A N 1
ATOM 873 C CA . GLU A 1 106 ? -12.524 0.057 17.481 1.00 80.38 106 GLU A CA 1
ATOM 874 C C . GLU A 1 106 ? -11.610 0.005 18.717 1.00 80.38 106 GLU A C 1
ATOM 876 O O . GLU A 1 106 ? -10.455 0.413 18.653 1.00 80.38 106 GLU A O 1
ATOM 881 N N . LEU A 1 107 ? -12.081 -0.586 19.818 1.00 80.88 107 LEU A N 1
ATOM 882 C CA . LEU A 1 107 ? -11.289 -0.808 21.030 1.00 80.88 107 LEU A CA 1
ATOM 883 C C . LEU A 1 107 ? -10.222 -1.909 20.873 1.00 80.88 107 LEU A C 1
ATOM 885 O O . LEU A 1 107 ? -9.344 -2.071 21.724 1.00 80.88 107 LEU A O 1
ATOM 889 N N . CYS A 1 108 ? -10.298 -2.732 19.826 1.00 86.12 108 CYS A N 1
ATOM 890 C CA . CYS A 1 108 ? -9.320 -3.779 19.571 1.00 86.12 108 CYS A CA 1
ATOM 891 C C . CYS A 1 108 ? -8.108 -3.226 18.825 1.00 86.12 108 CYS A C 1
ATOM 893 O O . CYS A 1 108 ? -8.245 -2.692 17.733 1.00 86.12 108 CYS A O 1
ATOM 895 N N . VAL A 1 109 ? -6.898 -3.553 19.283 1.00 80.62 109 VAL A N 1
ATOM 896 C CA . VAL A 1 109 ? -5.663 -3.305 18.503 1.00 80.62 109 VAL A CA 1
ATOM 897 C C . VAL A 1 109 ? -5.630 -4.050 17.162 1.00 80.62 109 VAL A C 1
ATOM 899 O O . VAL A 1 109 ? -4.791 -3.782 16.312 1.00 80.62 109 VAL A O 1
ATOM 902 N N . GLN A 1 110 ? -6.515 -5.034 16.989 1.00 82.19 110 GLN A N 1
ATOM 903 C CA . GLN A 1 110 ? -6.671 -5.790 15.748 1.00 82.19 110 GLN A CA 1
ATOM 904 C C . GLN A 1 110 ? -7.843 -5.288 14.901 1.00 82.19 110 GLN A C 1
ATOM 906 O O . GLN A 1 110 ? -8.138 -5.891 13.863 1.00 82.19 110 GLN A O 1
ATOM 911 N N . TYR A 1 111 ? -8.538 -4.238 15.346 1.00 80.50 111 TYR A N 1
ATOM 912 C CA . TYR A 1 111 ? -9.592 -3.605 14.577 1.00 80.50 111 TYR A CA 1
ATOM 913 C C . TYR A 1 111 ? -8.984 -2.980 13.338 1.00 80.50 111 TYR A C 1
ATOM 915 O O . TYR A 1 111 ? -8.059 -2.173 13.406 1.00 80.50 111 TYR A O 1
ATOM 923 N N . ARG A 1 112 ? -9.506 -3.382 12.189 1.00 66.75 112 ARG A N 1
ATOM 924 C CA . ARG A 1 112 ? -9.266 -2.682 10.939 1.00 66.75 112 ARG A CA 1
ATOM 925 C C . ARG A 1 112 ? -10.627 -2.179 10.516 1.00 66.75 112 ARG A C 1
ATOM 927 O O . ARG A 1 112 ? -11.488 -2.996 10.200 1.00 66.75 112 ARG A O 1
ATOM 934 N N . ARG A 1 113 ? -10.823 -0.860 10.548 1.00 65.19 113 ARG A N 1
ATOM 935 C CA . ARG A 1 113 ? -11.988 -0.242 9.912 1.00 65.19 113 ARG A CA 1
ATOM 936 C C . ARG A 1 113 ? -12.002 -0.749 8.474 1.00 65.19 113 ARG A C 1
ATOM 938 O O . ARG A 1 113 ? -10.963 -0.694 7.812 1.00 65.19 113 ARG A O 1
ATOM 945 N N . VAL A 1 114 ? -13.117 -1.317 8.026 1.00 67.56 114 VAL A N 1
ATOM 946 C CA . VAL A 1 114 ? -13.258 -1.667 6.612 1.00 67.56 114 VAL A CA 1
ATOM 947 C C . VAL A 1 114 ? -13.186 -0.342 5.866 1.00 67.56 114 VAL A C 1
ATOM 949 O O . VAL A 1 114 ? -14.040 0.521 6.037 1.00 67.56 114 VAL A O 1
ATOM 952 N N . ARG A 1 115 ? -12.077 -0.123 5.161 1.00 82.56 115 ARG A N 1
ATOM 953 C CA . ARG A 1 115 ? -11.885 1.058 4.325 1.00 82.56 115 ARG A CA 1
ATOM 954 C C . ARG A 1 115 ? -12.424 0.695 2.952 1.00 82.56 115 ARG A C 1
ATOM 956 O O . ARG A 1 115 ? -11.900 -0.236 2.345 1.00 82.56 115 ARG A O 1
ATOM 963 N N . ASP A 1 116 ? -13.464 1.386 2.499 1.00 87.69 116 ASP A N 1
ATOM 964 C CA . ASP A 1 116 ? -14.157 1.073 1.237 1.00 87.69 116 ASP A CA 1
ATOM 965 C C . ASP A 1 116 ? -13.337 1.448 -0.003 1.00 87.69 116 ASP A C 1
ATOM 967 O O . ASP A 1 116 ? -13.598 0.973 -1.113 1.00 87.69 116 ASP A O 1
ATOM 971 N N . TYR A 1 117 ? -12.341 2.313 0.191 1.00 94.38 117 TYR A N 1
ATOM 972 C CA . TYR A 1 117 ? -11.527 2.886 -0.867 1.00 94.38 117 TYR A CA 1
ATOM 973 C C . TYR A 1 117 ? -10.063 2.482 -0.731 1.00 94.38 117 TYR A C 1
ATOM 975 O O . TYR A 1 117 ? -9.542 2.281 0.370 1.00 94.38 117 TYR A O 1
ATOM 983 N N . ILE A 1 118 ? -9.390 2.428 -1.872 1.00 96.75 118 ILE A N 1
ATOM 984 C CA . ILE A 1 118 ? -7.939 2.446 -1.982 1.00 96.75 118 ILE A CA 1
ATOM 985 C C . ILE A 1 118 ? -7.546 3.619 -2.879 1.00 96.75 118 ILE A C 1
ATOM 987 O O . ILE A 1 118 ? -8.113 3.801 -3.956 1.00 96.75 118 ILE A O 1
ATOM 991 N N . ILE A 1 119 ? -6.612 4.438 -2.411 1.00 97.94 119 ILE A N 1
ATOM 992 C CA . ILE A 1 119 ? -6.094 5.598 -3.129 1.00 97.94 119 ILE A CA 1
ATOM 993 C C . ILE A 1 119 ? -4.652 5.293 -3.515 1.00 97.94 119 ILE A C 1
ATOM 995 O O . ILE A 1 119 ? -3.816 5.082 -2.640 1.00 97.94 119 ILE A O 1
ATOM 999 N N . GLY A 1 120 ? -4.377 5.270 -4.815 1.00 98.19 120 GLY A N 1
ATOM 1000 C CA . GLY A 1 120 ? -3.028 5.232 -5.364 1.00 98.19 120 GLY A CA 1
ATOM 1001 C C . GLY A 1 120 ? -2.545 6.640 -5.659 1.00 98.19 120 GLY A C 1
ATOM 1002 O O . GLY A 1 120 ? -3.183 7.350 -6.432 1.00 98.19 120 GLY A O 1
ATOM 1003 N N . ILE A 1 121 ? -1.434 7.031 -5.052 1.00 98.00 121 ILE A N 1
ATOM 1004 C CA . ILE A 1 121 ? -0.834 8.357 -5.175 1.00 98.00 121 ILE A CA 1
ATOM 1005 C C . ILE A 1 121 ? 0.426 8.213 -6.018 1.00 98.00 121 ILE A C 1
ATOM 1007 O O . ILE A 1 121 ? 1.339 7.483 -5.630 1.00 98.00 121 ILE A O 1
ATOM 1011 N N . ASP A 1 122 ? 0.472 8.868 -7.174 1.00 96.38 122 ASP A N 1
ATOM 1012 C CA . ASP A 1 122 ? 1.688 8.918 -7.977 1.00 96.38 122 ASP A CA 1
ATOM 1013 C C . ASP A 1 122 ? 2.798 9.696 -7.245 1.00 96.38 122 ASP A C 1
ATOM 1015 O O . ASP A 1 122 ? 2.565 10.459 -6.308 1.00 96.38 122 ASP A O 1
ATOM 1019 N N . LEU A 1 123 ? 4.044 9.441 -7.625 1.00 94.50 123 LEU A N 1
ATOM 1020 C CA . LEU A 1 123 ? 5.220 10.031 -7.013 1.00 94.50 123 LEU A CA 1
ATOM 1021 C C . LEU A 1 123 ? 5.702 11.265 -7.776 1.00 94.50 123 LEU A C 1
ATOM 1023 O O . LEU A 1 123 ? 5.712 12.369 -7.234 1.00 94.50 123 LEU A O 1
ATOM 1027 N N . HIS A 1 124 ? 6.133 11.089 -9.024 1.00 90.56 124 HIS A N 1
ATOM 1028 C CA . HIS A 1 124 ? 6.741 12.167 -9.804 1.00 90.56 124 HIS A CA 1
ATOM 1029 C C . HIS A 1 124 ? 5.675 13.081 -10.395 1.00 90.56 124 HIS A C 1
ATOM 1031 O O . HIS A 1 124 ? 4.800 12.608 -11.110 1.00 90.56 124 HIS A O 1
ATOM 1037 N N . GLY A 1 125 ? 5.783 14.388 -10.146 1.00 87.38 125 GLY A N 1
ATOM 1038 C CA . GLY A 1 125 ? 4.787 15.365 -10.592 1.00 87.38 125 GLY A CA 1
ATOM 1039 C C . GLY A 1 125 ? 3.596 15.516 -9.643 1.00 87.38 125 GLY A C 1
ATOM 1040 O O . GLY A 1 125 ? 2.839 16.468 -9.797 1.00 87.38 125 GLY A O 1
ATOM 1041 N N . THR A 1 126 ? 3.482 14.644 -8.636 1.00 93.38 126 THR A N 1
ATOM 1042 C CA . THR A 1 126 ? 2.420 14.683 -7.620 1.00 93.38 126 THR A CA 1
ATOM 1043 C C . THR A 1 126 ? 2.984 14.990 -6.232 1.00 93.38 126 THR A C 1
ATOM 1045 O O . THR A 1 126 ? 2.586 15.969 -5.610 1.00 93.38 126 THR A O 1
ATOM 1048 N N . LEU A 1 127 ? 3.929 14.174 -5.742 1.00 94.56 127 LEU A N 1
ATOM 1049 C CA . LEU A 1 127 ? 4.593 14.371 -4.443 1.00 94.56 127 LEU A CA 1
ATOM 1050 C C . LEU A 1 127 ? 6.012 14.925 -4.581 1.00 94.56 127 LEU A C 1
ATOM 1052 O O . LEU A 1 127 ? 6.501 15.596 -3.676 1.00 94.56 127 LEU A O 1
ATOM 1056 N N . LEU A 1 128 ? 6.686 14.613 -5.688 1.00 94.00 128 LEU A N 1
ATOM 1057 C CA . LEU A 1 128 ? 8.024 15.109 -5.986 1.00 94.00 128 LEU A CA 1
ATOM 1058 C C . LEU A 1 128 ? 7.975 16.193 -7.056 1.00 94.00 128 LEU A C 1
ATOM 1060 O O . LEU A 1 128 ? 7.396 16.005 -8.131 1.00 94.00 128 LEU A O 1
ATOM 1064 N N . GLU A 1 129 ? 8.680 17.282 -6.777 1.00 90.81 129 GLU A N 1
ATOM 1065 C CA . GLU A 1 129 ? 8.975 18.339 -7.733 1.00 90.81 129 GLU A CA 1
ATOM 1066 C C . GLU A 1 129 ? 10.042 17.905 -8.755 1.00 90.81 129 GLU A C 1
ATOM 1068 O O . GLU A 1 129 ? 10.754 16.906 -8.550 1.00 90.81 129 GLU A O 1
ATOM 1073 N N . PRO A 1 130 ? 10.203 18.660 -9.863 1.00 85.38 130 PRO A N 1
ATOM 1074 C CA . PRO A 1 130 ? 11.334 18.486 -10.765 1.00 85.38 130 PRO A CA 1
ATOM 1075 C C . PRO A 1 130 ? 12.671 18.408 -10.011 1.00 85.38 130 PRO A C 1
ATOM 1077 O O . PRO A 1 130 ? 12.963 19.214 -9.130 1.00 85.38 130 PRO A O 1
ATOM 1080 N N . GLY A 1 131 ? 13.499 17.423 -10.363 1.00 85.88 131 GLY A N 1
ATOM 1081 C CA . GLY A 1 131 ? 14.733 17.118 -9.631 1.00 85.88 131 GLY A CA 1
ATOM 1082 C C . GLY A 1 131 ? 14.559 16.117 -8.485 1.00 85.88 131 GLY A C 1
ATOM 1083 O O . GLY A 1 131 ? 15.496 15.935 -7.707 1.00 85.88 131 GLY A O 1
ATOM 1084 N N . GLU A 1 132 ? 13.399 15.451 -8.402 1.00 90.00 132 GLU A N 1
ATOM 1085 C CA . GLU A 1 132 ? 13.121 14.361 -7.457 1.00 90.00 132 GLU A CA 1
ATOM 1086 C C . GLU A 1 132 ? 13.274 14.803 -5.995 1.00 90.00 132 GLU A C 1
ATOM 1088 O O . GLU A 1 132 ? 13.898 14.107 -5.182 1.00 90.00 132 GLU A O 1
ATOM 1093 N N . LYS A 1 133 ? 12.767 15.997 -5.682 1.00 93.12 133 LYS A N 1
ATOM 1094 C CA . LYS A 1 133 ? 12.798 16.573 -4.338 1.00 93.12 133 LYS A CA 1
ATOM 1095 C C . LYS A 1 133 ? 11.390 16.654 -3.779 1.00 93.12 133 LYS A C 1
ATOM 1097 O O . LYS A 1 133 ? 10.468 17.067 -4.477 1.00 93.12 133 LYS A O 1
ATOM 1102 N N . PHE A 1 134 ? 11.249 16.253 -2.524 1.00 96.06 134 PHE A N 1
ATOM 1103 C CA . PHE A 1 134 ? 10.041 16.499 -1.757 1.00 96.06 134 PHE A CA 1
ATOM 1104 C C . PHE A 1 134 ? 10.177 17.884 -1.097 1.00 96.06 134 PHE A C 1
ATOM 1106 O O . PHE A 1 134 ? 11.177 18.092 -0.404 1.00 96.06 134 PHE A O 1
ATOM 1113 N N . PRO A 1 135 ? 9.235 18.824 -1.285 1.00 95.44 135 PRO A N 1
ATOM 1114 C CA . PRO A 1 135 ? 9.292 20.134 -0.632 1.00 95.44 135 PRO A CA 1
ATOM 1115 C C . PRO A 1 135 ? 9.119 19.983 0.884 1.00 95.44 135 PRO A C 1
ATOM 1117 O O . PRO A 1 135 ? 8.064 19.555 1.359 1.00 95.44 135 PRO A O 1
ATOM 1120 N N . GLU A 1 136 ? 10.165 20.270 1.661 1.00 94.19 136 GLU A N 1
ATOM 1121 C CA . GLU A 1 136 ? 10.195 20.003 3.108 1.00 94.19 136 GLU A CA 1
ATOM 1122 C C . GLU A 1 136 ? 9.072 20.736 3.857 1.00 94.19 136 GLU A C 1
ATOM 1124 O O . GLU A 1 136 ? 8.456 20.180 4.769 1.00 94.19 136 GLU A O 1
ATOM 1129 N N . GLU A 1 137 ? 8.737 21.949 3.424 1.00 95.56 137 GLU A N 1
ATOM 1130 C CA . GLU A 1 137 ? 7.647 22.762 3.956 1.00 95.56 137 GLU A CA 1
ATOM 1131 C C . GLU A 1 137 ? 6.262 22.123 3.766 1.00 95.56 137 GLU A C 1
ATOM 1133 O O . GLU A 1 137 ? 5.342 22.396 4.540 1.00 95.56 137 GLU A O 1
ATOM 1138 N N . LEU A 1 138 ? 6.112 21.234 2.778 1.00 96.75 138 LEU A N 1
ATOM 1139 C CA . LEU A 1 138 ? 4.871 20.508 2.509 1.00 96.75 138 LEU A CA 1
ATOM 1140 C C . LEU A 1 138 ? 4.769 19.191 3.285 1.00 96.75 138 LEU A C 1
ATOM 1142 O O . LEU A 1 138 ? 3.685 18.610 3.344 1.00 96.75 138 LEU A O 1
ATOM 1146 N N . ALA A 1 139 ? 5.841 18.725 3.932 1.00 93.75 139 ALA A N 1
ATOM 1147 C CA . ALA A 1 139 ? 5.849 17.413 4.580 1.00 93.75 139 ALA A CA 1
ATOM 1148 C C . ALA A 1 139 ? 4.809 17.311 5.703 1.00 93.75 139 ALA A C 1
ATOM 1150 O O . ALA A 1 139 ? 4.103 16.309 5.811 1.00 93.75 139 ALA A O 1
ATOM 1151 N N . VAL A 1 140 ? 4.680 18.354 6.526 1.00 90.38 140 VAL A N 1
ATOM 1152 C CA . VAL A 1 140 ? 3.694 18.381 7.617 1.00 90.38 140 VAL A CA 1
ATOM 1153 C C . VAL A 1 140 ? 2.262 18.552 7.087 1.00 90.38 140 VAL A C 1
ATOM 1155 O O . VAL A 1 140 ? 1.424 17.720 7.441 1.00 90.38 140 VAL A O 1
ATOM 1158 N N . PRO A 1 141 ? 1.950 19.544 6.222 1.00 95.69 141 PRO A N 1
ATOM 1159 C CA . PRO A 1 141 ? 0.611 19.680 5.645 1.00 95.69 141 PRO A CA 1
ATOM 1160 C C . PRO A 1 141 ? 0.126 18.424 4.912 1.00 95.69 141 PRO A C 1
ATOM 1162 O O . PRO A 1 141 ? -0.992 17.968 5.147 1.00 95.69 141 PRO A O 1
ATOM 1165 N N . VAL A 1 142 ? 0.968 17.815 4.070 1.00 95.62 142 VAL A N 1
ATOM 1166 C CA . VAL A 1 142 ? 0.586 16.608 3.322 1.00 95.62 142 VAL A CA 1
ATOM 1167 C C . VAL A 1 142 ? 0.355 15.435 4.274 1.00 95.62 142 VAL A C 1
ATOM 1169 O O . VAL A 1 142 ? -0.652 14.743 4.136 1.00 95.62 142 VAL A O 1
ATOM 1172 N N . ALA A 1 143 ? 1.213 15.230 5.280 1.00 90.88 143 ALA A N 1
ATOM 1173 C CA . ALA A 1 143 ? 1.007 14.172 6.273 1.00 90.88 143 ALA A CA 1
ATOM 1174 C C . ALA A 1 143 ? -0.337 14.321 7.007 1.00 90.88 143 ALA A C 1
ATOM 1176 O O . ALA A 1 143 ? -1.038 13.331 7.204 1.00 90.88 143 ALA A O 1
ATOM 1177 N N . GLN A 1 144 ? -0.725 15.550 7.363 1.00 87.12 144 GLN A N 1
ATOM 1178 C CA . GLN A 1 144 ? -2.006 15.827 8.022 1.00 87.12 144 GLN A CA 1
ATOM 1179 C C . GLN A 1 144 ? -3.208 15.491 7.131 1.00 87.12 144 GLN A C 1
ATOM 1181 O O . GLN A 1 144 ? -4.186 14.918 7.615 1.00 87.12 144 GLN A O 1
ATOM 1186 N N . GLU A 1 145 ? -3.154 15.813 5.837 1.00 94.56 145 GLU A N 1
ATOM 1187 C CA . GLU A 1 145 ? -4.237 15.454 4.914 1.00 94.56 145 GLU A CA 1
ATOM 1188 C C . GLU A 1 145 ? -4.301 13.942 4.665 1.00 94.56 145 GLU A C 1
ATOM 1190 O O . GLU A 1 145 ? -5.391 13.363 4.658 1.00 94.56 145 GLU A O 1
ATOM 1195 N N . LEU A 1 146 ? -3.151 13.273 4.538 1.00 93.81 146 LEU A N 1
ATOM 1196 C CA . LEU A 1 146 ? -3.107 11.815 4.425 1.00 93.81 146 LEU A CA 1
ATOM 1197 C C . LEU A 1 146 ? -3.691 11.146 5.677 1.00 93.81 146 LEU A C 1
ATOM 1199 O O . LEU A 1 146 ? -4.522 10.250 5.546 1.00 93.81 146 LEU A O 1
ATOM 1203 N N . ASP A 1 147 ? -3.349 11.608 6.882 1.00 87.31 147 ASP A N 1
ATOM 1204 C CA . ASP A 1 147 ? -3.888 11.062 8.134 1.00 87.31 147 ASP A CA 1
ATOM 1205 C C . ASP A 1 147 ? -5.425 11.132 8.189 1.00 87.31 147 ASP A C 1
ATOM 1207 O O . ASP A 1 147 ? -6.100 10.144 8.499 1.00 87.31 147 ASP A O 1
ATOM 1211 N N . ARG A 1 148 ? -6.014 12.255 7.753 1.00 86.69 148 ARG A N 1
ATOM 1212 C CA . ARG A 1 148 ? -7.478 12.388 7.636 1.00 86.69 148 ARG A CA 1
ATOM 1213 C C . ARG A 1 148 ? -8.077 11.331 6.706 1.00 86.69 148 ARG A C 1
ATOM 1215 O O . ARG A 1 148 ? -9.146 10.779 7.003 1.00 86.69 148 ARG A O 1
ATOM 1222 N N . LEU A 1 149 ? -7.397 11.021 5.601 1.00 91.12 149 LEU A N 1
ATOM 1223 C CA . LEU A 1 149 ? -7.834 10.013 4.632 1.00 91.12 149 LEU A CA 1
ATOM 1224 C C . LEU A 1 149 ? -7.645 8.574 5.127 1.00 91.12 149 LEU A C 1
ATOM 1226 O O . LEU A 1 149 ? -8.451 7.719 4.752 1.00 91.12 149 LEU A O 1
ATOM 1230 N N . LYS A 1 150 ? -6.680 8.288 6.015 1.00 84.94 150 LYS A N 1
ATOM 1231 C CA . LYS A 1 150 ? -6.453 6.929 6.558 1.00 84.94 150 LYS A CA 1
ATOM 1232 C C . LYS A 1 150 ? -7.677 6.352 7.258 1.00 84.94 150 LYS A C 1
ATOM 1234 O O . LYS A 1 150 ? -7.841 5.137 7.316 1.00 84.94 150 LYS A O 1
ATOM 1239 N N . SER A 1 151 ? -8.569 7.195 7.772 1.00 78.12 151 SER A N 1
ATOM 1240 C CA . SER A 1 151 ? -9.828 6.735 8.371 1.00 78.12 151 SER A CA 1
ATOM 1241 C C . SER A 1 151 ? -10.845 6.195 7.351 1.00 78.12 151 SER A C 1
ATOM 1243 O O . SER A 1 151 ? -11.778 5.494 7.749 1.00 78.12 151 SER A O 1
ATOM 1245 N N . LYS A 1 152 ? -10.666 6.500 6.055 1.00 86.38 152 LYS A N 1
ATOM 1246 C CA . LYS A 1 152 ? -11.615 6.230 4.957 1.00 86.38 152 LYS A CA 1
ATOM 1247 C C . LYS A 1 152 ? -11.045 5.338 3.851 1.00 86.38 152 LYS A C 1
ATOM 1249 O O . LYS A 1 152 ? -11.811 4.633 3.196 1.00 86.38 152 LYS A O 1
ATOM 1254 N N . ALA A 1 153 ? -9.731 5.368 3.633 1.00 94.12 153 ALA A N 1
ATOM 1255 C CA . ALA A 1 153 ? -9.077 4.713 2.505 1.00 94.12 153 ALA A CA 1
ATOM 1256 C C . ALA A 1 153 ? -7.762 4.028 2.896 1.00 94.12 153 ALA A C 1
ATOM 1258 O O . ALA A 1 153 ? -7.068 4.462 3.818 1.00 94.12 153 ALA A O 1
ATOM 1259 N N . LEU A 1 154 ? -7.409 2.951 2.193 1.00 94.50 154 LEU A N 1
ATOM 1260 C CA . LEU A 1 154 ? -6.015 2.514 2.123 1.00 94.50 154 LEU A CA 1
ATOM 1261 C C . LEU A 1 154 ? -5.240 3.504 1.252 1.00 94.50 154 LEU A C 1
ATOM 1263 O O . LEU A 1 154 ? -5.712 3.851 0.172 1.00 94.50 154 LEU A O 1
ATOM 1267 N N . LEU A 1 155 ? -4.073 3.942 1.701 1.00 97.19 155 LEU A N 1
ATOM 1268 C CA . LEU A 1 155 ? -3.236 4.903 0.990 1.00 97.19 155 LEU A CA 1
ATOM 1269 C C . LEU A 1 155 ? -1.996 4.195 0.464 1.00 97.19 155 LEU A C 1
ATOM 1271 O O . LEU A 1 155 ? -1.209 3.662 1.240 1.00 97.19 155 LEU A O 1
ATOM 1275 N N . TRP A 1 156 ? -1.829 4.174 -0.850 1.00 98.19 156 TRP A N 1
ATOM 1276 C CA . TRP A 1 156 ? -0.736 3.478 -1.513 1.00 98.19 156 TRP A CA 1
ATOM 1277 C C . TRP A 1 156 ? 0.050 4.437 -2.386 1.00 98.19 156 TRP A C 1
ATOM 1279 O O . TRP A 1 156 ? -0.533 5.200 -3.150 1.00 98.19 156 TRP A O 1
ATOM 1289 N N . LEU A 1 157 ? 1.375 4.378 -2.309 1.00 98.44 157 LEU A N 1
ATOM 1290 C CA . LEU A 1 157 ? 2.222 5.084 -3.267 1.00 98.44 157 LEU A CA 1
ATOM 1291 C C . LEU A 1 157 ? 2.359 4.250 -4.537 1.00 98.44 157 LEU A C 1
ATOM 1293 O O . LEU A 1 157 ? 2.586 3.052 -4.440 1.00 98.44 157 LEU A O 1
ATOM 1297 N N . CYS A 1 158 ? 2.249 4.859 -5.711 1.00 98.00 158 CYS A N 1
ATOM 1298 C CA . CYS A 1 158 ? 2.386 4.190 -7.000 1.00 98.00 158 CYS A CA 1
ATOM 1299 C C . CYS A 1 158 ? 3.514 4.834 -7.803 1.00 98.00 158 CYS A C 1
ATOM 1301 O O . CYS A 1 158 ? 3.386 5.963 -8.259 1.00 98.00 158 CYS A O 1
ATOM 1303 N N . THR A 1 159 ? 4.620 4.127 -8.018 1.00 96.00 159 THR A N 1
ATOM 1304 C CA . THR A 1 159 ? 5.807 4.699 -8.662 1.00 96.00 159 THR A CA 1
ATOM 1305 C C . THR A 1 159 ? 6.462 3.737 -9.648 1.00 96.00 159 THR A C 1
ATOM 1307 O O . THR A 1 159 ? 6.274 2.526 -9.593 1.00 96.00 159 THR A O 1
ATOM 1310 N N . GLY A 1 160 ? 7.226 4.302 -10.586 1.00 94.25 160 GLY A N 1
ATOM 1311 C CA . GLY A 1 160 ? 8.132 3.549 -11.458 1.00 94.25 160 GLY A CA 1
ATOM 1312 C C . GLY A 1 160 ? 9.450 3.166 -10.778 1.00 94.25 160 GLY A C 1
ATOM 1313 O O . GLY A 1 160 ? 10.284 2.522 -11.403 1.00 94.25 160 GLY A O 1
ATOM 1314 N N . ASN A 1 161 ? 9.655 3.584 -9.527 1.00 95.00 161 ASN A N 1
ATOM 1315 C CA . ASN A 1 161 ? 10.872 3.329 -8.768 1.00 95.00 161 ASN A CA 1
ATOM 1316 C C . ASN A 1 161 ? 10.790 2.089 -7.871 1.00 95.00 161 ASN A C 1
ATOM 1318 O O . ASN A 1 161 ? 9.700 1.595 -7.592 1.00 95.00 161 ASN A O 1
ATOM 1322 N N . ASP A 1 162 ? 11.958 1.639 -7.414 1.00 95.50 162 ASP A N 1
ATOM 1323 C CA . ASP A 1 162 ? 12.133 0.619 -6.380 1.00 95.50 162 ASP A CA 1
ATOM 1324 C C . ASP A 1 162 ? 11.914 1.185 -4.964 1.00 95.50 162 ASP A C 1
ATOM 1326 O O . ASP A 1 162 ? 11.780 2.399 -4.755 1.00 95.50 162 ASP A O 1
ATOM 1330 N N . LEU A 1 163 ? 11.898 0.285 -3.979 1.00 96.25 163 LEU A N 1
ATOM 1331 C CA . LEU A 1 163 ? 11.699 0.631 -2.572 1.00 96.25 163 LEU A CA 1
ATOM 1332 C C . LEU A 1 163 ? 12.797 1.560 -2.025 1.00 96.25 163 LEU A C 1
ATOM 1334 O O . LEU A 1 163 ? 12.504 2.508 -1.296 1.00 96.25 163 LEU A O 1
ATOM 1338 N N . SER A 1 164 ? 14.055 1.333 -2.411 1.00 95.75 164 SER A N 1
ATOM 1339 C CA . SER A 1 164 ? 15.196 2.098 -1.892 1.00 95.75 164 SER A CA 1
ATOM 1340 C C . SER A 1 164 ? 15.127 3.577 -2.275 1.00 95.75 164 SER A C 1
ATOM 1342 O O . SER A 1 164 ? 15.495 4.458 -1.492 1.00 95.75 164 SER A O 1
ATOM 1344 N N . PHE A 1 165 ? 14.608 3.870 -3.469 1.00 95.25 165 PHE A N 1
ATOM 1345 C CA . PHE A 1 165 ? 14.355 5.233 -3.907 1.00 95.25 165 PHE A CA 1
ATOM 1346 C C . PHE A 1 165 ? 13.279 5.899 -3.047 1.00 95.25 165 PHE A C 1
ATOM 1348 O O . PHE A 1 165 ? 13.456 7.047 -2.637 1.00 95.25 165 PHE A O 1
ATOM 1355 N N . VAL A 1 166 ? 12.174 5.197 -2.771 1.00 96.81 166 VAL A N 1
ATOM 1356 C CA . VAL A 1 166 ? 11.071 5.716 -1.948 1.00 96.81 166 VAL A CA 1
ATOM 1357 C C . VAL A 1 166 ? 11.580 6.089 -0.557 1.00 96.81 166 VAL A C 1
ATOM 1359 O O . VAL A 1 166 ? 11.397 7.232 -0.137 1.00 96.81 166 VAL A O 1
ATOM 1362 N N . ASP A 1 167 ? 12.305 5.181 0.098 1.00 95.88 167 ASP A N 1
ATOM 1363 C CA . ASP A 1 167 ? 12.859 5.393 1.441 1.00 95.88 167 ASP A CA 1
ATOM 1364 C C . ASP A 1 167 ? 13.835 6.575 1.501 1.00 95.88 167 ASP A C 1
ATOM 1366 O O . ASP A 1 167 ? 13.909 7.292 2.499 1.00 95.88 167 ASP A O 1
ATOM 1370 N N . LYS A 1 168 ? 14.587 6.808 0.419 1.00 96.50 168 LYS A N 1
ATOM 1371 C CA . LYS A 1 168 ? 15.556 7.905 0.339 1.00 96.50 168 LYS A CA 1
ATOM 1372 C C . LYS A 1 168 ? 14.905 9.265 0.088 1.00 96.50 168 LYS A C 1
ATOM 1374 O O . LYS A 1 168 ? 15.455 10.284 0.504 1.00 96.50 168 LYS A O 1
ATOM 1379 N N . LYS A 1 169 ? 13.818 9.305 -0.684 1.00 96.19 169 LYS A N 1
ATOM 1380 C CA . LYS A 1 169 ? 13.281 10.553 -1.253 1.00 96.19 169 LYS A CA 1
ATOM 1381 C C . LYS A 1 169 ? 12.058 11.085 -0.526 1.00 96.19 169 LYS A C 1
ATOM 1383 O O . LYS A 1 169 ? 11.759 12.268 -0.666 1.00 96.19 169 LYS A O 1
ATOM 1388 N N . ILE A 1 170 ? 11.353 10.238 0.216 1.00 97.25 170 ILE A N 1
ATOM 1389 C CA . ILE A 1 170 ? 10.092 10.604 0.852 1.00 97.25 170 ILE A CA 1
ATOM 1390 C C . ILE A 1 170 ? 10.285 10.736 2.363 1.00 97.25 170 ILE A C 1
ATOM 1392 O O . ILE A 1 170 ? 10.810 9.817 2.992 1.00 97.25 170 ILE A O 1
ATOM 1396 N N . PRO A 1 171 ? 9.861 11.860 2.974 1.00 96.12 171 PRO A N 1
ATOM 1397 C CA . PRO A 1 171 ? 9.981 12.050 4.412 1.00 96.12 171 PRO A CA 1
ATOM 1398 C C . PRO A 1 171 ? 9.281 10.943 5.206 1.00 96.12 171 PRO A C 1
ATOM 1400 O O . PRO A 1 171 ? 8.173 10.522 4.863 1.00 96.12 171 PRO A O 1
ATOM 1403 N N . ALA A 1 172 ? 9.883 10.530 6.325 1.00 92.81 172 ALA A N 1
ATOM 1404 C CA . ALA A 1 172 ? 9.335 9.483 7.192 1.00 92.81 172 ALA A CA 1
ATOM 1405 C C . ALA A 1 172 ? 7.893 9.778 7.648 1.00 92.81 172 ALA A C 1
ATOM 1407 O O . ALA A 1 172 ? 7.063 8.872 7.673 1.00 92.81 172 ALA A O 1
ATOM 1408 N N . SER A 1 173 ? 7.566 11.050 7.909 1.00 90.88 173 SER A N 1
ATOM 1409 C CA . SER A 1 173 ? 6.210 11.486 8.274 1.00 90.88 173 SER A CA 1
ATOM 1410 C C . SER A 1 173 ? 5.158 11.151 7.211 1.00 90.88 173 SER A C 1
ATOM 1412 O O . SER A 1 173 ? 4.014 10.872 7.554 1.00 90.88 173 SER A O 1
ATOM 1414 N N . ILE A 1 174 ? 5.533 11.146 5.929 1.00 96.12 174 ILE A N 1
ATOM 1415 C CA . ILE A 1 174 ? 4.661 10.763 4.814 1.00 96.12 174 ILE A CA 1
ATOM 1416 C C . ILE A 1 174 ? 4.598 9.239 4.692 1.00 96.12 174 ILE A C 1
ATOM 1418 O O . ILE A 1 174 ? 3.510 8.676 4.578 1.00 96.12 174 ILE A O 1
ATOM 1422 N N . LEU A 1 175 ? 5.745 8.554 4.770 1.00 94.50 175 LEU A N 1
ATOM 1423 C CA . LEU A 1 175 ? 5.821 7.088 4.682 1.00 94.50 175 LEU A CA 1
ATOM 1424 C C . LEU A 1 175 ? 4.994 6.396 5.774 1.00 94.50 175 LEU A C 1
ATOM 1426 O O . LEU A 1 175 ? 4.323 5.390 5.524 1.00 94.50 175 LEU A O 1
ATOM 1430 N N . GLU A 1 176 ? 4.972 6.964 6.981 1.00 90.62 176 GLU A N 1
ATOM 1431 C CA . GLU A 1 176 ? 4.144 6.492 8.092 1.00 90.62 176 GLU A CA 1
ATOM 1432 C C . GLU A 1 176 ? 2.641 6.533 7.776 1.00 90.62 176 GLU A C 1
ATOM 1434 O O . GLU A 1 176 ? 1.871 5.712 8.300 1.00 90.62 176 GLU A O 1
ATOM 1439 N N . MET A 1 177 ? 2.212 7.445 6.897 1.00 93.75 177 MET A N 1
ATOM 1440 C CA . MET A 1 177 ? 0.813 7.588 6.501 1.00 93.75 177 MET A CA 1
ATOM 1441 C C . MET A 1 177 ? 0.371 6.570 5.451 1.00 93.75 177 MET A C 1
ATOM 1443 O O . MET A 1 177 ? -0.812 6.241 5.398 1.00 93.75 177 MET A O 1
ATOM 1447 N N . LEU A 1 178 ? 1.301 6.015 4.683 1.00 96.25 178 LEU A N 1
ATOM 1448 C CA . LEU A 1 178 ? 1.007 5.039 3.638 1.00 96.25 178 LEU A CA 1
ATOM 1449 C C . LEU A 1 178 ? 0.816 3.630 4.223 1.00 96.25 178 LEU A C 1
ATOM 1451 O O . LEU A 1 178 ? 1.431 3.265 5.226 1.00 96.25 178 LEU A O 1
ATOM 1455 N N . ASP A 1 179 ? -0.048 2.837 3.595 1.0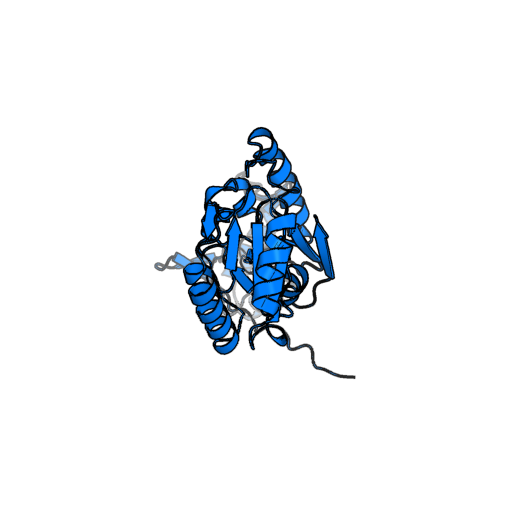0 95.62 179 ASP A N 1
ATOM 1456 C CA . ASP A 1 179 ? -0.310 1.434 3.929 1.00 95.62 179 ASP A CA 1
ATOM 1457 C C . ASP A 1 179 ? 0.552 0.464 3.095 1.00 95.62 179 ASP A C 1
ATOM 1459 O O . ASP A 1 179 ? 0.761 -0.667 3.524 1.00 95.62 179 ASP A O 1
ATOM 1463 N N . GLY A 1 180 ? 1.076 0.894 1.941 1.00 97.38 180 GLY A N 1
ATOM 1464 C CA . GLY A 1 180 ? 1.956 0.094 1.084 1.00 97.38 180 GLY A CA 1
ATOM 1465 C C . GLY A 1 180 ? 2.373 0.824 -0.194 1.00 97.38 180 GLY A C 1
ATOM 1466 O O . GLY A 1 180 ? 1.951 1.959 -0.432 1.00 97.38 180 GLY A O 1
ATOM 1467 N N . TYR A 1 181 ? 3.200 0.178 -1.018 1.00 98.50 181 TYR A N 1
ATOM 1468 C CA . TYR A 1 181 ? 3.723 0.737 -2.267 1.00 98.50 181 TYR A CA 1
ATOM 1469 C C . TYR A 1 181 ? 3.491 -0.201 -3.455 1.00 98.50 181 TYR A C 1
ATOM 1471 O O . TYR A 1 181 ? 3.661 -1.413 -3.354 1.00 98.50 181 TYR A O 1
ATOM 1479 N N . VAL A 1 182 ? 3.134 0.382 -4.590 1.00 98.31 182 VAL A N 1
ATOM 1480 C CA . VAL A 1 182 ? 3.195 -0.208 -5.922 1.00 98.31 182 VAL A CA 1
ATOM 1481 C C . VAL A 1 182 ? 4.457 0.346 -6.576 1.00 98.31 182 VAL A C 1
ATOM 1483 O O . VAL A 1 182 ? 4.586 1.559 -6.753 1.00 98.31 182 VAL A O 1
ATOM 1486 N N . LEU A 1 183 ? 5.394 -0.537 -6.892 1.00 97.69 183 LEU A N 1
ATOM 1487 C CA . LEU A 1 183 ? 6.749 -0.218 -7.329 1.00 97.69 183 LEU A CA 1
ATOM 1488 C C . LEU A 1 183 ? 6.965 -0.707 -8.766 1.00 97.69 183 LEU A C 1
ATOM 1490 O O . LEU A 1 183 ? 6.150 -1.462 -9.306 1.00 97.69 183 LEU A O 1
ATOM 1494 N N . GLU A 1 184 ? 8.021 -0.215 -9.416 1.00 96.31 184 GLU A N 1
ATOM 1495 C CA . GLU A 1 184 ? 8.382 -0.569 -10.799 1.00 96.31 184 GLU A CA 1
ATOM 1496 C C . GLU A 1 184 ? 7.185 -0.565 -11.775 1.00 96.31 184 GLU A C 1
ATOM 1498 O O . GLU A 1 184 ? 6.999 -1.465 -12.594 1.00 96.31 184 GLU A O 1
ATOM 1503 N N . THR A 1 185 ? 6.320 0.451 -11.673 1.00 95.88 185 THR A N 1
ATOM 1504 C CA . THR A 1 185 ? 5.124 0.600 -12.524 1.00 95.88 185 THR A CA 1
ATOM 1505 C C . THR A 1 185 ? 4.167 -0.594 -12.402 1.00 95.88 185 THR A C 1
ATOM 1507 O O . THR A 1 185 ? 3.533 -1.013 -13.365 1.00 95.88 185 THR A O 1
ATOM 1510 N N . GLY A 1 186 ? 4.045 -1.139 -11.194 1.00 96.81 186 GLY A N 1
ATOM 1511 C CA . GLY A 1 186 ? 3.156 -2.254 -10.895 1.00 96.81 186 GLY A CA 1
ATOM 1512 C C . GLY A 1 186 ? 3.763 -3.631 -11.102 1.00 96.81 186 GLY A C 1
ATOM 1513 O O . GLY A 1 186 ? 3.011 -4.592 -11.039 1.00 96.81 186 GLY A O 1
ATOM 1514 N N . CYS A 1 187 ? 5.073 -3.751 -11.322 1.00 97.69 187 CYS A N 1
ATOM 1515 C CA . CYS A 1 187 ? 5.745 -5.049 -11.441 1.00 97.69 187 CYS A CA 1
ATOM 1516 C C . CYS A 1 187 ? 6.209 -5.617 -10.087 1.00 97.69 187 CYS A C 1
ATOM 1518 O O . CYS A 1 187 ? 6.533 -6.805 -9.983 1.00 97.69 187 CYS A O 1
ATOM 1520 N N . SER A 1 188 ? 6.201 -4.795 -9.039 1.00 97.69 188 SER A N 1
ATOM 1521 C CA . SER A 1 188 ? 6.482 -5.205 -7.665 1.00 97.69 188 SER A CA 1
ATOM 1522 C C . SER A 1 188 ? 5.631 -4.423 -6.662 1.00 97.69 188 SER A C 1
ATOM 1524 O O . SER A 1 188 ? 5.040 -3.383 -6.969 1.00 97.69 188 SER A O 1
ATOM 1526 N N . LEU A 1 189 ? 5.519 -4.962 -5.451 1.00 98.00 189 LEU A N 1
ATOM 1527 C CA . LEU A 1 189 ? 4.702 -4.427 -4.368 1.00 98.00 189 LEU A CA 1
ATOM 1528 C C . LEU A 1 189 ? 5.502 -4.393 -3.065 1.00 98.00 189 LEU A C 1
ATOM 1530 O O . LEU A 1 189 ? 6.316 -5.269 -2.806 1.00 98.00 189 LEU A O 1
ATOM 1534 N N . SER A 1 190 ? 5.211 -3.437 -2.190 1.00 97.56 190 SER A N 1
ATOM 1535 C CA . SER A 1 190 ? 5.669 -3.453 -0.801 1.00 97.56 190 SER A CA 1
ATOM 1536 C C . SER A 1 190 ? 4.480 -3.313 0.136 1.00 97.56 190 SER A C 1
ATOM 1538 O O . SER A 1 190 ? 3.916 -2.233 0.301 1.00 97.56 190 SER A O 1
ATOM 1540 N N . ARG A 1 191 ? 4.060 -4.428 0.740 1.00 94.31 191 ARG A N 1
ATOM 1541 C CA . ARG A 1 191 ? 2.867 -4.484 1.608 1.00 94.31 191 ARG A CA 1
ATOM 1542 C C . ARG A 1 191 ? 3.148 -4.073 3.048 1.00 94.31 191 ARG A C 1
ATOM 1544 O O . ARG A 1 191 ? 2.235 -3.708 3.779 1.00 94.31 191 ARG A O 1
ATOM 1551 N N . ASP A 1 192 ? 4.401 -4.193 3.468 1.00 90.38 192 ASP A N 1
ATOM 1552 C CA . ASP A 1 192 ? 4.873 -3.870 4.813 1.00 90.38 192 ASP A CA 1
ATOM 1553 C C . ASP A 1 192 ? 5.738 -2.603 4.849 1.00 90.38 192 ASP A C 1
ATOM 1555 O O . ASP A 1 192 ? 6.127 -2.172 5.939 1.00 90.38 192 ASP A O 1
ATOM 1559 N N . ARG A 1 193 ? 5.992 -1.999 3.674 1.00 95.12 193 ARG A N 1
ATOM 1560 C CA . ARG A 1 193 ? 6.858 -0.831 3.453 1.00 95.12 193 ARG A CA 1
ATOM 1561 C C . ARG A 1 193 ? 8.337 -1.088 3.738 1.00 95.12 193 ARG A C 1
ATOM 1563 O O . ARG A 1 193 ? 9.076 -0.152 4.019 1.00 95.12 193 ARG A O 1
ATOM 1570 N N . ARG A 1 194 ? 8.752 -2.353 3.768 1.00 92.56 194 ARG A N 1
ATOM 1571 C CA . ARG A 1 194 ? 10.111 -2.775 4.144 1.00 92.56 194 ARG A CA 1
ATOM 1572 C C . ARG A 1 194 ? 10.688 -3.798 3.187 1.00 92.56 194 ARG A C 1
ATOM 1574 O O . ARG A 1 194 ? 11.900 -3.856 3.019 1.00 92.56 194 ARG A O 1
ATOM 1581 N N . THR A 1 195 ? 9.832 -4.626 2.608 1.00 94.44 195 THR A N 1
ATOM 1582 C CA . THR A 1 195 ? 10.211 -5.679 1.677 1.00 94.44 195 THR A CA 1
ATOM 1583 C C . THR A 1 195 ? 9.539 -5.454 0.336 1.00 94.44 195 THR A C 1
ATOM 1585 O O . THR A 1 195 ? 8.449 -4.882 0.257 1.00 94.44 195 THR A O 1
ATOM 1588 N N . GLU A 1 196 ? 10.223 -5.872 -0.722 1.00 95.75 196 GLU A N 1
ATOM 1589 C CA . GLU A 1 196 ? 9.731 -5.799 -2.090 1.00 95.75 196 GLU A CA 1
ATOM 1590 C C . GLU A 1 196 ? 9.370 -7.208 -2.574 1.00 95.75 196 GLU A C 1
ATOM 1592 O O . GLU A 1 196 ? 10.184 -8.130 -2.546 1.00 95.75 196 GLU A O 1
ATOM 1597 N N . GLU A 1 197 ? 8.113 -7.371 -2.971 1.00 96.06 197 GLU A N 1
ATOM 1598 C CA . GLU A 1 197 ? 7.520 -8.582 -3.523 1.00 96.06 197 GLU A CA 1
ATOM 1599 C C . GLU A 1 197 ? 7.390 -8.396 -5.036 1.00 96.06 197 GLU A C 1
ATOM 1601 O O . GLU A 1 197 ? 6.583 -7.591 -5.507 1.00 96.06 197 GLU A O 1
ATOM 1606 N N . VAL A 1 198 ? 8.189 -9.127 -5.810 1.00 97.00 198 VAL A N 1
ATOM 1607 C CA . VAL A 1 198 ? 8.079 -9.138 -7.273 1.00 97.00 198 VAL A CA 1
ATOM 1608 C C . VAL A 1 198 ? 6.845 -9.943 -7.667 1.00 97.00 198 VAL A C 1
ATOM 1610 O O . VAL A 1 198 ? 6.700 -11.090 -7.247 1.00 97.00 198 VAL A O 1
ATOM 1613 N N . ILE A 1 199 ? 5.964 -9.350 -8.475 1.00 96.62 199 ILE A N 1
ATOM 1614 C CA . ILE A 1 199 ? 4.721 -10.005 -8.911 1.00 96.62 199 ILE A CA 1
ATOM 1615 C C . ILE A 1 199 ? 4.793 -10.559 -10.336 1.00 96.62 199 ILE A C 1
ATOM 1617 O O . ILE A 1 199 ? 3.885 -11.269 -10.763 1.00 96.62 199 ILE A O 1
ATOM 1621 N N . THR A 1 200 ? 5.866 -10.258 -11.065 1.00 97.31 200 THR A N 1
ATOM 1622 C CA . THR A 1 200 ? 6.128 -10.827 -12.388 1.00 97.31 200 THR A CA 1
ATOM 1623 C C . THR A 1 200 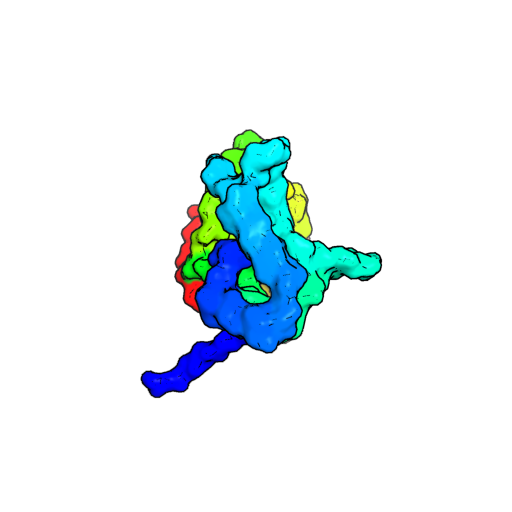? 6.560 -12.287 -12.289 1.00 97.31 200 THR A C 1
ATOM 1625 O O . THR A 1 200 ? 7.199 -12.720 -11.325 1.00 97.31 200 THR A O 1
ATOM 1628 N N . SER A 1 201 ? 6.223 -13.071 -13.308 1.00 97.62 201 SER A N 1
ATOM 1629 C CA . SER A 1 201 ? 6.609 -14.479 -13.395 1.00 97.62 201 SER A CA 1
ATOM 1630 C C . SER A 1 201 ? 8.114 -14.653 -13.640 1.00 97.62 201 SER A C 1
ATOM 1632 O O . SER A 1 201 ? 8.783 -13.778 -14.186 1.00 97.62 201 SER A O 1
ATOM 1634 N N . ALA A 1 202 ? 8.655 -15.824 -13.292 1.00 97.44 202 ALA A N 1
ATOM 1635 C CA . ALA A 1 202 ? 10.070 -16.138 -13.518 1.00 97.44 202 ALA A CA 1
ATOM 1636 C C . ALA A 1 202 ? 10.474 -16.066 -15.006 1.00 97.44 202 ALA A C 1
ATOM 1638 O O . ALA A 1 202 ? 11.586 -15.659 -15.330 1.00 97.44 202 ALA A O 1
ATOM 1639 N N . ASP A 1 203 ? 9.562 -16.433 -15.907 1.00 97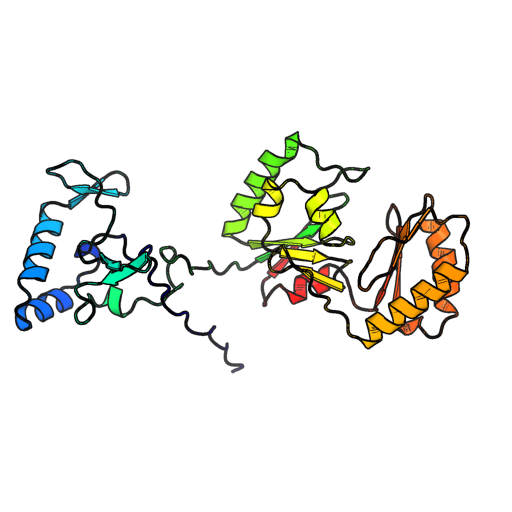.94 203 ASP A N 1
ATOM 1640 C CA . ASP A 1 203 ? 9.760 -16.352 -17.357 1.00 97.94 203 ASP A CA 1
ATOM 1641 C C . ASP A 1 203 ? 9.777 -14.888 -17.849 1.00 97.94 203 ASP A C 1
ATOM 1643 O O . ASP A 1 203 ? 10.632 -14.509 -18.647 1.00 97.94 203 ASP A O 1
ATOM 1647 N N . GLU A 1 204 ? 8.916 -14.017 -17.311 1.00 98.19 204 GLU A N 1
ATOM 1648 C CA . GLU A 1 204 ? 8.980 -12.572 -17.586 1.00 98.19 204 GLU A CA 1
ATOM 1649 C C . GLU A 1 204 ? 10.281 -11.942 -17.071 1.00 98.19 204 GLU A C 1
ATOM 1651 O O . GLU A 1 204 ? 10.911 -11.165 -17.789 1.00 98.19 204 GLU A O 1
ATOM 1656 N N . GLN A 1 205 ? 10.721 -12.308 -15.863 1.00 97.75 205 GLN A N 1
ATOM 1657 C CA . GLN A 1 205 ? 11.996 -11.849 -15.300 1.00 97.75 205 GLN A CA 1
ATOM 1658 C C . GLN A 1 205 ? 13.186 -12.301 -16.156 1.00 97.75 205 GLN A C 1
ATOM 1660 O O . GLN A 1 205 ? 14.123 -11.532 -16.378 1.00 97.75 205 GLN A O 1
ATOM 1665 N N . HIS A 1 206 ? 13.145 -13.533 -16.673 1.00 97.62 206 HIS A N 1
ATOM 1666 C CA . HIS A 1 206 ? 14.170 -14.047 -17.575 1.00 97.62 206 HIS A CA 1
ATOM 1667 C C . HIS A 1 206 ? 14.250 -13.226 -18.868 1.00 97.62 206 HIS A C 1
ATOM 1669 O O . HIS A 1 206 ? 15.336 -12.762 -19.212 1.00 97.62 206 HIS A O 1
ATOM 1675 N N . VAL A 1 207 ? 13.109 -12.952 -19.512 1.00 98.06 207 VAL A N 1
ATOM 1676 C CA . VAL A 1 207 ? 13.049 -12.091 -20.707 1.00 98.06 207 VAL A CA 1
ATOM 1677 C C . VAL A 1 207 ? 13.619 -10.706 -20.448 1.00 98.06 207 VAL A C 1
ATOM 1679 O O . VAL A 1 207 ? 14.395 -10.195 -21.255 1.00 98.06 207 VAL A O 1
ATOM 1682 N N . ILE A 1 208 ? 13.251 -10.087 -19.326 1.00 98.12 208 ILE A N 1
ATOM 1683 C CA . ILE A 1 208 ? 13.754 -8.761 -18.968 1.00 98.12 208 ILE A CA 1
ATOM 1684 C C . ILE A 1 208 ? 15.275 -8.785 -18.810 1.00 98.12 208 ILE A C 1
ATOM 1686 O O . ILE A 1 208 ? 15.954 -7.922 -19.359 1.00 98.12 208 ILE A O 1
ATOM 1690 N N . LYS A 1 209 ? 15.822 -9.805 -18.146 1.00 97.81 209 LYS A N 1
ATOM 1691 C CA . LYS A 1 209 ? 17.268 -9.956 -17.956 1.00 97.81 209 LYS A CA 1
ATOM 1692 C C . LYS A 1 209 ? 18.023 -10.160 -19.273 1.00 97.81 209 LYS A C 1
ATOM 1694 O O . LYS A 1 209 ? 19.075 -9.551 -19.468 1.00 97.81 209 LYS A O 1
ATOM 1699 N N . GLU A 1 210 ? 17.507 -10.992 -20.176 1.00 98.06 210 GLU A N 1
ATOM 1700 C CA . GLU A 1 210 ? 18.124 -11.203 -21.494 1.00 98.06 210 GLU A CA 1
ATOM 1701 C C . GLU A 1 210 ? 18.099 -9.923 -22.337 1.00 98.06 210 GLU A C 1
ATOM 1703 O O . GLU A 1 210 ? 19.111 -9.537 -22.932 1.00 98.06 210 GLU A O 1
ATOM 1708 N N . LEU A 1 211 ? 16.966 -9.217 -22.333 1.00 98.06 211 LEU A N 1
ATOM 1709 C CA . LEU A 1 211 ? 16.820 -7.960 -23.055 1.00 98.06 211 LEU A CA 1
ATOM 1710 C C . LEU A 1 211 ? 17.717 -6.860 -22.471 1.00 98.06 211 LEU A C 1
ATOM 1712 O O . LEU A 1 211 ? 18.333 -6.108 -23.226 1.00 98.06 211 LEU A O 1
ATOM 1716 N N . GLU A 1 212 ? 17.851 -6.781 -21.147 1.00 98.12 212 GLU A N 1
ATOM 1717 C CA . GLU A 1 212 ? 18.761 -5.844 -20.488 1.00 98.12 212 GLU A CA 1
ATOM 1718 C C . GLU A 1 212 ? 20.217 -6.108 -20.886 1.00 98.12 212 GLU A C 1
ATOM 1720 O O . GLU A 1 212 ? 20.934 -5.179 -21.264 1.00 98.12 212 GLU A O 1
ATOM 1725 N N . GLN A 1 213 ? 20.653 -7.372 -20.860 1.00 97.62 213 GLN A N 1
ATOM 1726 C CA . GLN A 1 213 ? 22.003 -7.756 -21.272 1.00 97.62 213 GLN A CA 1
ATOM 1727 C C . GLN A 1 213 ? 22.271 -7.384 -22.737 1.00 97.62 213 GLN A C 1
ATOM 1729 O O . GLN A 1 213 ? 23.330 -6.832 -23.049 1.00 97.62 213 GLN A O 1
ATOM 1734 N N . MET A 1 214 ? 21.304 -7.634 -23.623 1.00 98.00 214 MET A N 1
ATOM 1735 C CA . MET A 1 214 ? 21.384 -7.244 -25.030 1.00 98.00 214 MET A CA 1
ATOM 1736 C C . MET A 1 214 ? 21.526 -5.723 -25.186 1.00 98.00 214 MET A C 1
ATOM 1738 O O . MET A 1 214 ? 22.436 -5.258 -25.873 1.00 98.00 214 MET A O 1
ATOM 1742 N N . LEU A 1 215 ? 20.661 -4.942 -24.530 1.00 98.00 215 LEU A N 1
ATOM 1743 C CA . LEU A 1 215 ? 20.662 -3.478 -24.620 1.00 98.00 215 LEU A CA 1
ATOM 1744 C C . LEU A 1 215 ? 21.944 -2.864 -24.046 1.00 98.00 215 LEU A C 1
ATOM 1746 O O . LEU A 1 215 ? 22.477 -1.916 -24.622 1.00 98.00 215 LEU A O 1
ATOM 1750 N N . ARG A 1 216 ? 22.487 -3.424 -22.957 1.00 97.25 216 ARG A N 1
ATOM 1751 C CA . ARG A 1 216 ? 23.791 -3.019 -22.404 1.00 97.25 216 ARG A CA 1
ATOM 1752 C C . ARG A 1 216 ? 24.925 -3.222 -23.409 1.00 97.25 216 ARG A C 1
ATOM 1754 O O . ARG A 1 216 ? 25.808 -2.375 -23.496 1.00 97.25 216 ARG A O 1
ATOM 1761 N N . GLY A 1 217 ? 24.876 -4.289 -24.207 1.00 97.44 217 GLY A N 1
ATOM 1762 C CA . GLY A 1 217 ? 25.864 -4.565 -25.255 1.00 97.44 217 GLY A CA 1
ATOM 1763 C C . GLY A 1 217 ? 25.855 -3.573 -26.426 1.00 97.44 217 GLY A C 1
ATOM 1764 O O . GLY A 1 217 ? 26.826 -3.516 -27.179 1.00 97.44 217 GLY A O 1
ATOM 1765 N N . MET A 1 218 ? 24.794 -2.773 -26.584 1.00 97.06 218 MET A N 1
ATOM 1766 C CA . MET A 1 218 ? 24.649 -1.839 -27.708 1.00 97.06 218 MET A CA 1
ATOM 1767 C C . MET A 1 218 ? 25.361 -0.494 -27.519 1.00 97.06 218 MET A C 1
ATOM 1769 O O . MET A 1 218 ? 25.549 0.213 -28.506 1.00 97.06 218 MET A O 1
ATOM 1773 N N . ASN A 1 219 ? 25.778 -0.143 -26.295 1.00 94.75 219 ASN A N 1
ATOM 1774 C CA . ASN A 1 219 ? 26.530 1.086 -25.988 1.00 94.75 219 ASN A CA 1
ATOM 1775 C C . ASN A 1 219 ? 25.904 2.370 -26.575 1.00 94.75 219 ASN A C 1
ATOM 1777 O O . ASN A 1 219 ? 26.556 3.122 -27.302 1.00 94.75 219 ASN A O 1
ATOM 1781 N N . PHE A 1 220 ? 24.628 2.623 -26.274 1.00 96.88 220 PHE A N 1
ATOM 1782 C CA . PHE A 1 220 ? 23.936 3.827 -26.742 1.00 96.88 220 PHE A CA 1
ATOM 1783 C C . PHE A 1 220 ? 24.614 5.114 -26.229 1.00 96.88 220 PHE A C 1
ATOM 1785 O O . PHE A 1 220 ? 24.741 5.274 -25.016 1.00 96.88 220 PHE A O 1
ATOM 1792 N N . PRO A 1 221 ? 25.003 6.065 -27.100 1.00 96.44 221 PRO A N 1
ATOM 1793 C CA . PRO A 1 221 ? 25.666 7.299 -26.673 1.00 96.44 221 PRO A CA 1
ATOM 1794 C C . PRO A 1 221 ? 24.734 8.282 -25.949 1.00 96.44 221 PRO A C 1
ATOM 1796 O O . PRO A 1 221 ? 25.207 9.181 -25.261 1.00 96.44 221 PRO A O 1
ATOM 1799 N N . GLU A 1 222 ? 23.415 8.152 -26.113 1.00 95.44 222 GLU A N 1
ATOM 1800 C CA . GLU A 1 222 ? 22.419 8.989 -25.430 1.00 95.44 222 GLU A CA 1
ATOM 1801 C C . GLU A 1 222 ? 22.088 8.510 -24.018 1.00 95.44 222 GLU A C 1
ATOM 1803 O O . GLU A 1 222 ? 21.373 9.206 -23.292 1.00 95.44 222 GLU A O 1
ATOM 1808 N N . LEU A 1 223 ? 22.531 7.306 -23.664 1.00 97.19 223 LEU A N 1
ATOM 1809 C CA . LEU A 1 223 ? 22.229 6.685 -22.392 1.00 97.19 223 LEU A CA 1
ATOM 1810 C C . LEU A 1 223 ? 23.168 7.226 -21.318 1.00 97.19 223 LEU A C 1
ATOM 1812 O O . LEU A 1 223 ? 24.380 7.052 -21.408 1.00 97.19 223 LEU A O 1
ATOM 1816 N N . ASP A 1 224 ? 22.597 7.826 -20.278 1.00 96.38 224 ASP A N 1
ATOM 1817 C CA . ASP A 1 224 ? 23.375 8.270 -19.127 1.00 96.38 224 ASP A CA 1
ATOM 1818 C C . ASP A 1 224 ? 23.692 7.069 -18.217 1.00 96.38 224 ASP A C 1
ATOM 1820 O O . ASP A 1 224 ? 24.847 6.839 -17.863 1.00 96.38 224 ASP A O 1
ATOM 1824 N N . TYR A 1 225 ? 22.674 6.276 -17.852 1.00 96.50 225 TYR A N 1
ATOM 1825 C CA . TYR A 1 225 ? 22.837 5.035 -17.086 1.00 96.50 225 TYR A CA 1
ATOM 1826 C C . TYR A 1 225 ? 21.582 4.141 -17.130 1.00 96.50 225 TYR A C 1
ATOM 1828 O O . TYR A 1 225 ? 20.481 4.583 -17.467 1.00 96.50 225 TYR A O 1
ATOM 1836 N N . PHE A 1 226 ? 21.751 2.874 -16.742 1.00 96.69 226 PHE A N 1
ATOM 1837 C CA . PHE A 1 226 ? 20.656 1.949 -16.427 1.00 96.69 226 PHE A CA 1
ATOM 1838 C C . PHE A 1 226 ? 20.363 1.995 -14.926 1.00 96.69 226 PHE A C 1
ATOM 1840 O O . PHE A 1 226 ? 21.286 1.806 -14.128 1.00 96.69 226 PHE A O 1
ATOM 1847 N N . ALA A 1 227 ? 19.108 2.200 -14.532 1.00 93.31 227 ALA A N 1
ATOM 1848 C CA . ALA A 1 227 ? 18.735 2.087 -13.126 1.00 93.31 227 ALA A CA 1
ATOM 1849 C C . ALA A 1 227 ? 18.761 0.626 -12.668 1.00 93.31 227 ALA A C 1
ATOM 1851 O O . ALA A 1 227 ? 18.534 -0.294 -13.453 1.00 93.31 227 ALA A O 1
ATOM 1852 N N . HIS A 1 228 ? 19.017 0.428 -11.378 1.00 87.75 228 HIS A N 1
ATOM 1853 C CA . HIS A 1 228 ? 18.869 -0.877 -10.755 1.00 87.75 228 HIS A CA 1
ATOM 1854 C C . HIS A 1 228 ? 17.377 -1.183 -10.586 1.00 87.75 228 HIS A C 1
ATOM 1856 O O . HIS A 1 228 ? 16.651 -0.400 -9.975 1.00 87.75 228 HIS A O 1
ATOM 1862 N N . ARG A 1 229 ? 16.926 -2.300 -11.152 1.00 92.06 229 ARG A N 1
ATOM 1863 C CA . ARG A 1 229 ? 15.535 -2.761 -11.148 1.00 92.06 229 ARG A CA 1
ATOM 1864 C C . ARG A 1 229 ? 15.519 -4.278 -11.017 1.00 92.06 229 ARG A C 1
ATOM 1866 O O . ARG A 1 229 ? 16.455 -4.943 -11.457 1.00 92.06 229 ARG A O 1
ATOM 1873 N N . LEU A 1 230 ? 14.481 -4.821 -10.396 1.00 90.69 230 LEU A N 1
ATOM 1874 C CA . LEU A 1 230 ? 14.324 -6.260 -10.204 1.00 90.69 230 LEU A CA 1
ATOM 1875 C C . LEU A 1 230 ? 13.689 -6.929 -11.420 1.00 90.69 230 LEU A C 1
ATOM 1877 O O . LEU A 1 230 ? 14.054 -8.052 -11.762 1.00 90.69 230 LEU A O 1
ATOM 1881 N N . THR A 1 231 ? 12.727 -6.264 -12.062 1.00 94.69 231 THR A N 1
ATOM 1882 C CA . THR A 1 231 ? 11.918 -6.893 -13.116 1.00 94.69 231 THR A CA 1
ATOM 1883 C C . THR A 1 231 ? 11.526 -5.944 -14.250 1.00 94.69 231 THR A C 1
ATOM 1885 O O . THR A 1 231 ? 10.695 -6.278 -15.097 1.00 94.69 231 THR A O 1
ATOM 1888 N N . THR A 1 232 ? 12.128 -4.766 -14.296 1.00 97.44 232 THR A N 1
ATOM 1889 C CA . THR A 1 232 ? 11.964 -3.792 -15.375 1.00 97.44 232 THR A CA 1
ATOM 1890 C C . THR A 1 232 ? 13.332 -3.302 -15.837 1.00 97.44 232 THR A C 1
ATOM 1892 O O . THR A 1 232 ? 14.348 -3.578 -15.209 1.00 97.44 232 THR A O 1
ATOM 1895 N N . ILE A 1 233 ? 13.380 -2.584 -16.954 1.00 98.00 233 ILE A N 1
ATOM 1896 C CA . ILE A 1 233 ? 14.581 -1.888 -17.421 1.00 98.00 233 ILE A CA 1
ATOM 1897 C C . ILE A 1 233 ? 14.232 -0.412 -17.467 1.00 98.00 233 ILE A C 1
ATOM 1899 O O . ILE A 1 233 ? 13.349 -0.031 -18.227 1.00 98.00 233 ILE A O 1
ATOM 1903 N N . SER A 1 234 ? 14.942 0.419 -16.713 1.00 97.31 234 SER A N 1
ATOM 1904 C CA . SER A 1 234 ? 14.819 1.876 -16.807 1.00 97.31 234 SER A CA 1
ATOM 1905 C C . SER A 1 234 ? 16.131 2.461 -17.312 1.00 97.31 234 SER A C 1
ATOM 1907 O O . SER A 1 234 ? 17.183 2.293 -16.692 1.00 97.31 234 SER A O 1
ATOM 1909 N N . MET A 1 235 ? 16.071 3.156 -18.442 1.00 97.75 235 MET A N 1
ATOM 1910 C CA . MET A 1 235 ? 17.219 3.771 -19.098 1.00 97.75 235 MET A CA 1
ATOM 1911 C C . MET A 1 235 ? 17.103 5.293 -19.062 1.00 97.75 235 MET A C 1
ATOM 1913 O O . MET A 1 235 ? 16.252 5.871 -19.742 1.00 97.75 235 MET A O 1
ATOM 1917 N N . PHE A 1 236 ? 17.966 5.942 -18.285 1.00 95.31 236 PHE A N 1
ATOM 1918 C CA . PHE A 1 236 ? 17.944 7.391 -18.097 1.00 95.31 236 PHE A CA 1
ATOM 1919 C C . PHE A 1 236 ? 18.698 8.109 -19.212 1.00 95.31 236 PHE A C 1
ATOM 1921 O O . PHE A 1 236 ? 19.781 7.692 -19.625 1.00 95.31 236 PHE A O 1
ATOM 1928 N N . THR A 1 237 ? 18.105 9.192 -19.711 1.00 96.44 237 THR A N 1
ATOM 1929 C CA . THR A 1 237 ? 18.665 9.978 -20.812 1.00 96.44 237 THR A CA 1
ATOM 1930 C C . THR A 1 237 ? 18.130 11.407 -20.788 1.00 96.44 237 THR A C 1
ATOM 1932 O O . THR A 1 237 ? 17.000 11.666 -20.375 1.00 96.44 237 THR A O 1
ATOM 1935 N N . LYS A 1 238 ? 18.904 12.346 -21.334 1.00 95.25 238 LYS A N 1
ATOM 1936 C CA . LYS A 1 238 ? 18.482 13.744 -21.526 1.00 95.25 238 LYS A CA 1
ATOM 1937 C C . LYS A 1 238 ? 17.377 13.923 -22.569 1.00 95.25 238 LYS A C 1
ATOM 1939 O O . LYS A 1 238 ? 16.702 14.947 -22.553 1.00 95.25 238 LYS A O 1
ATOM 1944 N N . ASN A 1 239 ? 17.189 12.961 -23.481 1.00 96.38 239 ASN A N 1
ATOM 1945 C CA . ASN A 1 239 ? 16.192 13.049 -24.559 1.00 96.38 239 ASN A CA 1
ATOM 1946 C C . ASN A 1 239 ? 15.292 11.795 -24.644 1.00 96.38 239 ASN A C 1
ATOM 1948 O O . ASN A 1 239 ? 15.305 11.107 -25.674 1.00 96.38 239 ASN A O 1
ATOM 1952 N N . PRO A 1 240 ? 14.464 11.494 -23.620 1.00 96.06 240 PRO A N 1
ATOM 1953 C CA . PRO A 1 240 ? 13.735 10.223 -23.523 1.00 96.06 240 PRO A CA 1
ATOM 1954 C C . PRO A 1 240 ? 12.840 9.929 -24.718 1.00 96.06 240 PRO A C 1
ATOM 1956 O O . PRO A 1 240 ? 12.825 8.811 -25.211 1.00 96.06 240 PRO A O 1
ATOM 1959 N N . ARG A 1 241 ? 12.151 10.939 -25.260 1.00 96.94 241 ARG A N 1
ATOM 1960 C CA . ARG A 1 241 ? 11.268 10.755 -26.422 1.00 96.94 241 ARG A CA 1
ATOM 1961 C C . ARG A 1 241 ? 12.021 10.309 -27.679 1.00 96.94 241 ARG A C 1
ATOM 1963 O O . ARG A 1 241 ? 11.537 9.456 -28.415 1.00 96.94 241 ARG A O 1
ATOM 1970 N N . GLN A 1 242 ? 13.190 10.888 -27.954 1.00 97.31 242 GLN A N 1
ATOM 1971 C CA . GLN A 1 242 ? 13.992 10.491 -29.118 1.00 97.31 242 GLN A CA 1
ATOM 1972 C C . GLN A 1 242 ? 14.622 9.117 -28.891 1.00 97.31 242 GLN A C 1
ATOM 1974 O O . GLN A 1 242 ? 14.602 8.266 -29.781 1.00 97.31 242 GLN A O 1
ATOM 1979 N N . PHE A 1 243 ? 15.137 8.889 -27.682 1.00 98.12 243 PHE A N 1
ATOM 1980 C CA . PHE A 1 243 ? 15.750 7.625 -27.306 1.00 98.12 243 PHE A CA 1
ATOM 1981 C C . PHE A 1 243 ? 14.741 6.468 -27.301 1.00 98.12 243 PHE A C 1
ATOM 1983 O O . PHE A 1 243 ? 15.049 5.383 -27.789 1.00 98.12 243 PHE A O 1
ATOM 1990 N N . PHE A 1 244 ? 13.499 6.727 -26.886 1.00 98.31 244 PHE A N 1
ATOM 1991 C CA . PHE A 1 244 ? 12.378 5.792 -26.928 1.00 98.31 244 PHE A CA 1
ATOM 1992 C C . PHE A 1 244 ? 12.199 5.178 -28.312 1.00 98.31 244 PHE A C 1
ATOM 1994 O O . PHE A 1 244 ? 12.093 3.963 -28.428 1.00 98.31 244 PHE A O 1
ATOM 2001 N N . HIS A 1 245 ? 12.210 5.988 -29.374 1.00 98.19 245 HIS A N 1
ATOM 2002 C CA . HIS A 1 245 ? 12.044 5.473 -30.732 1.00 98.19 245 HIS A CA 1
ATOM 2003 C C . HIS A 1 245 ? 13.194 4.544 -31.145 1.00 98.19 245 HIS A C 1
ATOM 2005 O O . HIS A 1 245 ? 12.951 3.554 -31.834 1.00 98.19 245 HIS A O 1
ATOM 2011 N N . LYS A 1 246 ? 14.425 4.819 -30.692 1.00 98.12 246 LYS A N 1
ATOM 2012 C CA . LYS A 1 246 ? 15.593 3.962 -30.950 1.00 98.12 246 LYS A CA 1
ATOM 2013 C C . LYS A 1 246 ? 15.480 2.635 -30.209 1.00 98.12 246 LYS A C 1
ATOM 2015 O O . LYS A 1 246 ? 15.558 1.582 -30.835 1.00 98.12 246 LYS A O 1
ATOM 2020 N N . VAL A 1 247 ? 15.230 2.693 -28.902 1.00 98.44 247 VAL A N 1
ATOM 2021 C CA . VAL A 1 247 ? 15.036 1.509 -28.055 1.00 98.44 247 VAL A CA 1
ATOM 2022 C C . VAL A 1 247 ? 13.874 0.671 -28.576 1.00 98.44 247 VAL A C 1
ATOM 2024 O O . VAL A 1 247 ? 14.016 -0.532 -28.766 1.00 98.44 247 VAL A O 1
ATOM 2027 N N . LYS A 1 248 ? 12.737 1.298 -28.883 1.00 98.38 248 LYS A N 1
ATOM 2028 C CA . LYS A 1 248 ? 11.567 0.609 -29.421 1.00 98.38 248 LYS A CA 1
ATOM 2029 C C . LYS A 1 248 ? 11.874 -0.084 -30.749 1.00 98.38 248 LYS A C 1
ATOM 2031 O O . LYS A 1 248 ? 11.500 -1.238 -30.907 1.00 98.38 248 LYS A O 1
ATOM 2036 N N . ALA A 1 249 ? 12.596 0.566 -31.662 1.00 98.31 249 ALA A N 1
ATOM 2037 C CA . ALA A 1 249 ? 12.997 -0.050 -32.927 1.00 98.31 249 ALA A CA 1
ATOM 2038 C C . ALA A 1 249 ? 13.936 -1.255 -32.740 1.00 98.31 249 ALA A C 1
ATOM 2040 O O . ALA A 1 249 ? 13.890 -2.185 -33.543 1.00 98.31 249 ALA A O 1
ATOM 2041 N N . VAL A 1 250 ? 14.774 -1.249 -31.697 1.00 98.31 250 VAL A N 1
ATOM 2042 C CA . VAL A 1 250 ? 15.584 -2.412 -31.310 1.00 98.31 250 VAL A CA 1
ATOM 2043 C C . VAL A 1 250 ? 14.689 -3.527 -30.775 1.00 98.31 250 VAL A C 1
ATOM 2045 O O . VAL A 1 250 ? 14.723 -4.631 -31.308 1.00 98.31 250 VAL A O 1
ATOM 2048 N N . VAL A 1 251 ? 13.850 -3.232 -29.776 1.00 98.25 251 VAL A N 1
ATOM 2049 C CA . VAL A 1 251 ? 12.966 -4.216 -29.127 1.00 98.25 251 VAL A CA 1
ATOM 2050 C C . VAL A 1 251 ? 11.996 -4.847 -30.129 1.00 98.25 251 VAL A C 1
ATOM 2052 O O . VAL A 1 251 ? 11.792 -6.058 -30.098 1.00 98.25 251 VAL A O 1
ATOM 2055 N N . ASP A 1 252 ? 11.457 -4.065 -31.067 1.00 98.25 252 ASP A N 1
ATOM 2056 C CA . ASP A 1 252 ? 10.545 -4.537 -32.116 1.00 98.25 252 ASP A CA 1
ATOM 2057 C C . ASP A 1 252 ? 11.196 -5.536 -33.095 1.00 98.25 252 ASP A C 1
ATOM 2059 O O . ASP A 1 252 ? 10.485 -6.196 -33.846 1.00 98.25 252 ASP A O 1
ATOM 2063 N N . ARG A 1 253 ? 12.531 -5.660 -33.110 1.00 98.31 253 ARG A N 1
ATOM 2064 C CA . ARG A 1 253 ? 13.269 -6.653 -33.916 1.00 98.31 253 ARG A CA 1
ATOM 2065 C C . ARG A 1 253 ? 13.667 -7.898 -33.123 1.00 98.31 253 ARG A C 1
ATOM 2067 O O . ARG A 1 253 ? 14.278 -8.799 -33.690 1.00 98.31 253 ARG A O 1
ATOM 2074 N N . THR A 1 254 ? 13.370 -7.931 -31.827 1.00 97.94 254 THR A N 1
ATOM 2075 C CA . THR A 1 254 ? 13.630 -9.086 -30.963 1.00 97.94 254 THR A CA 1
ATOM 2076 C C . THR A 1 254 ? 12.418 -10.009 -30.920 1.00 97.94 254 THR A C 1
ATOM 2078 O O . THR A 1 254 ? 11.287 -9.586 -31.168 1.00 97.94 254 THR A O 1
ATOM 2081 N N . GLU A 1 255 ? 12.626 -11.260 -30.516 1.00 97.62 255 GLU A N 1
ATOM 2082 C CA . GLU A 1 255 ? 11.528 -12.199 -30.252 1.00 97.62 255 GLU A CA 1
ATOM 2083 C C . GLU A 1 255 ? 10.637 -11.779 -29.066 1.00 97.62 255 GLU A C 1
ATOM 2085 O O . GLU A 1 255 ? 9.497 -12.226 -28.938 1.00 97.62 255 GLU A O 1
ATOM 2090 N N . TYR A 1 256 ? 11.113 -10.857 -28.222 1.00 97.75 256 TYR A N 1
ATOM 2091 C CA . TYR A 1 256 ? 10.408 -10.398 -27.027 1.00 97.75 256 TYR A CA 1
ATOM 2092 C C . TYR A 1 256 ? 9.391 -9.279 -27.290 1.00 97.75 256 TYR A C 1
ATOM 2094 O O . TYR A 1 256 ? 8.666 -8.901 -26.369 1.00 97.75 256 TYR A O 1
ATOM 2102 N N . GLN A 1 257 ? 9.277 -8.755 -28.519 1.00 97.88 257 GLN A N 1
ATOM 2103 C CA . GLN A 1 257 ? 8.389 -7.633 -28.870 1.00 97.88 257 GLN A CA 1
ATOM 2104 C C . GLN A 1 257 ? 6.951 -7.792 -28.337 1.00 97.88 257 GLN A C 1
ATOM 2106 O O . GLN A 1 257 ? 6.338 -6.841 -27.840 1.00 97.88 257 GLN A O 1
ATOM 2111 N N . ALA A 1 258 ? 6.387 -8.994 -28.464 1.00 97.69 258 ALA A N 1
ATOM 2112 C CA . ALA A 1 258 ? 5.021 -9.280 -28.031 1.00 97.69 258 ALA A CA 1
ATOM 2113 C C . ALA A 1 258 ? 4.889 -9.409 -26.502 1.00 97.69 258 ALA A C 1
ATOM 2115 O O . ALA A 1 258 ? 3.783 -9.301 -25.974 1.00 97.69 258 ALA A O 1
ATOM 2116 N N . ARG A 1 259 ? 6.007 -9.623 -25.800 1.00 98.06 259 ARG A N 1
ATOM 2117 C CA . ARG A 1 259 ? 6.078 -9.951 -24.370 1.00 98.06 259 ARG A CA 1
ATOM 2118 C C . ARG A 1 259 ? 6.368 -8.749 -23.480 1.00 98.06 259 ARG A C 1
ATOM 2120 O O . ARG A 1 259 ? 6.037 -8.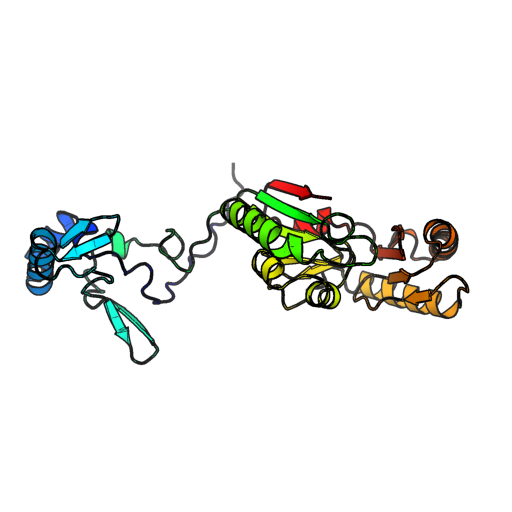782 -22.301 1.00 98.06 259 ARG A O 1
ATOM 2127 N N . VAL A 1 260 ? 6.938 -7.683 -24.035 1.00 98.44 260 VAL A N 1
ATOM 2128 C CA . VAL A 1 260 ? 7.246 -6.452 -23.298 1.00 98.44 260 VAL A CA 1
ATOM 2129 C C . VAL A 1 260 ? 6.470 -5.255 -23.846 1.00 98.44 260 VAL A C 1
ATOM 2131 O O . VAL A 1 260 ? 5.891 -5.289 -24.939 1.00 98.44 260 VAL A O 1
ATOM 2134 N N . SER A 1 261 ? 6.446 -4.179 -23.069 1.00 98.00 261 SER A N 1
ATOM 2135 C CA . SER A 1 261 ? 6.083 -2.846 -23.535 1.00 98.00 261 SER A CA 1
ATOM 2136 C C . SER A 1 261 ? 7.239 -1.891 -23.293 1.00 98.00 261 SER A C 1
ATOM 2138 O O . SER A 1 261 ? 7.814 -1.884 -22.207 1.00 98.00 261 SER A O 1
ATOM 2140 N N . VAL A 1 262 ? 7.546 -1.081 -24.302 1.00 98.06 262 VAL A N 1
ATOM 2141 C CA . VAL A 1 262 ? 8.458 0.056 -24.172 1.00 98.06 262 VAL A CA 1
ATOM 2142 C C . VAL A 1 262 ? 7.599 1.291 -23.941 1.00 98.06 262 VAL A C 1
ATOM 2144 O O . VAL A 1 262 ? 6.650 1.529 -24.692 1.00 98.06 262 VAL A O 1
ATOM 2147 N N . THR A 1 263 ? 7.933 2.075 -22.929 1.00 96.06 263 THR A N 1
ATOM 2148 C CA . THR A 1 263 ? 7.314 3.364 -22.615 1.00 96.06 263 THR A CA 1
ATOM 2149 C C . THR A 1 263 ? 8.404 4.394 -22.329 1.00 96.06 263 THR A C 1
ATOM 2151 O O . THR A 1 263 ? 9.593 4.075 -22.343 1.00 96.06 263 THR A O 1
ATOM 2154 N N . TYR A 1 264 ? 8.031 5.651 -22.132 1.00 94.94 264 TYR A N 1
ATOM 2155 C CA . TYR A 1 264 ? 8.969 6.678 -21.702 1.00 94.94 264 TYR A CA 1
ATOM 2156 C C . TYR A 1 264 ? 8.288 7.702 -20.799 1.00 94.94 264 TYR A C 1
ATOM 2158 O O . TYR A 1 264 ? 7.083 7.937 -20.885 1.00 94.94 264 TYR A O 1
ATOM 2166 N N . SER A 1 265 ? 9.092 8.321 -19.944 1.00 89.06 265 SER A N 1
ATOM 2167 C CA . SER A 1 265 ? 8.715 9.410 -19.050 1.00 89.06 265 SER A CA 1
ATOM 2168 C C . SER A 1 265 ? 9.468 10.691 -19.420 1.00 89.06 265 SER A C 1
ATOM 2170 O O . SER A 1 265 ? 10.125 10.781 -20.460 1.00 89.06 265 SER A O 1
ATOM 2172 N N . SER A 1 266 ? 9.392 11.709 -18.566 1.00 86.88 266 SER A N 1
ATOM 2173 C CA . SER A 1 266 ? 10.181 12.933 -18.724 1.00 86.88 266 SER A CA 1
ATOM 2174 C C . SER A 1 266 ? 11.691 12.721 -18.555 1.00 86.88 266 SER A C 1
ATOM 2176 O O . SER A 1 266 ? 12.449 13.598 -18.964 1.00 86.88 266 SER A O 1
ATOM 2178 N N . VAL A 1 267 ? 12.137 11.587 -17.993 1.00 89.62 267 VAL A N 1
ATOM 2179 C CA . VAL A 1 267 ? 13.554 11.345 -17.644 1.00 89.62 267 VAL A CA 1
ATOM 2180 C C . VAL A 1 267 ? 14.123 10.007 -18.126 1.00 89.62 267 VAL A C 1
ATOM 2182 O O . VAL A 1 267 ? 15.343 9.856 -18.193 1.00 89.62 267 VAL A O 1
ATOM 2185 N N . ALA A 1 268 ? 13.276 9.038 -18.477 1.00 94.25 268 ALA A N 1
ATOM 2186 C CA . ALA A 1 268 ? 13.725 7.687 -18.802 1.00 94.25 268 ALA A CA 1
ATOM 2187 C C . ALA A 1 268 ? 12.900 7.027 -19.911 1.00 94.25 268 ALA A C 1
ATOM 2189 O O . ALA A 1 268 ? 11.762 7.411 -20.182 1.00 94.25 268 ALA A O 1
ATOM 2190 N N . VAL A 1 269 ? 13.498 6.018 -20.541 1.00 97.50 269 VAL A N 1
ATOM 2191 C CA . VAL A 1 269 ? 12.814 5.020 -21.367 1.00 97.50 269 VAL A CA 1
ATOM 2192 C C . VAL A 1 269 ? 12.728 3.742 -20.551 1.00 97.50 269 VAL A C 1
ATOM 2194 O O . VAL A 1 269 ? 13.755 3.226 -20.111 1.00 97.50 269 VAL A O 1
ATOM 2197 N N . ASP A 1 270 ? 11.516 3.233 -20.371 1.00 97.50 270 ASP A N 1
ATOM 2198 C CA . ASP A 1 270 ? 11.249 2.072 -19.533 1.00 97.50 270 ASP A CA 1
ATOM 2199 C C . ASP A 1 270 ? 10.793 0.886 -20.384 1.00 97.50 270 ASP A C 1
ATOM 2201 O O . ASP A 1 270 ? 10.041 1.039 -21.352 1.00 97.50 270 ASP A O 1
ATOM 2205 N N . ILE A 1 271 ? 11.239 -0.310 -20.018 1.00 98.31 271 ILE A N 1
ATOM 2206 C CA . ILE A 1 271 ? 10.788 -1.577 -20.584 1.00 98.31 271 ILE A CA 1
ATOM 2207 C C . ILE A 1 271 ? 10.285 -2.441 -19.440 1.00 98.31 271 ILE A C 1
ATOM 2209 O O . ILE A 1 271 ? 10.995 -2.685 -18.467 1.00 98.31 271 ILE A O 1
ATOM 2213 N N . LEU A 1 272 ? 9.056 -2.914 -19.573 1.00 97.81 272 LEU A N 1
ATOM 2214 C CA . LEU A 1 272 ? 8.391 -3.741 -18.578 1.00 97.81 272 LEU A CA 1
ATOM 2215 C C . LEU A 1 272 ? 7.669 -4.905 -19.263 1.00 97.81 272 LEU A C 1
ATOM 2217 O O . LEU A 1 272 ? 7.320 -4.786 -20.447 1.00 97.81 272 LEU A O 1
ATOM 2221 N N . PRO A 1 273 ? 7.420 -6.020 -18.556 1.00 98.25 273 PRO A N 1
ATOM 2222 C CA . PRO A 1 273 ? 6.558 -7.075 -19.066 1.00 98.25 273 PRO A CA 1
ATOM 2223 C C . PRO A 1 273 ? 5.186 -6.517 -19.461 1.00 98.25 273 PRO A C 1
ATOM 2225 O O . PRO A 1 273 ? 4.662 -5.571 -18.865 1.00 98.25 273 PRO A O 1
ATOM 2228 N N . ARG A 1 274 ? 4.601 -7.065 -20.525 1.00 97.25 274 ARG A N 1
ATOM 2229 C CA . ARG A 1 274 ? 3.338 -6.558 -21.058 1.00 97.25 274 ARG A CA 1
ATOM 2230 C C . ARG A 1 274 ? 2.195 -6.855 -20.089 1.00 97.25 274 ARG A C 1
ATOM 2232 O O . ARG A 1 274 ? 2.040 -7.970 -19.615 1.00 97.25 274 ARG A O 1
ATOM 2239 N N . GLY A 1 275 ? 1.328 -5.866 -19.886 1.00 96.12 275 GLY A N 1
ATOM 2240 C CA . GLY A 1 275 ? 0.163 -6.019 -19.017 1.00 96.12 275 GLY A CA 1
ATOM 2241 C C . GLY A 1 275 ? 0.432 -5.683 -17.553 1.00 96.12 275 GLY A C 1
ATOM 2242 O O . GLY A 1 275 ? -0.406 -6.008 -16.718 1.00 96.12 275 GLY A O 1
ATOM 2243 N N . TYR A 1 276 ? 1.536 -5.006 -17.251 1.00 96.94 276 TYR A N 1
ATOM 2244 C CA . TYR A 1 276 ? 1.741 -4.344 -15.970 1.00 96.94 276 TYR A CA 1
ATOM 2245 C C . TYR A 1 276 ? 1.603 -2.837 -16.157 1.00 96.94 276 TYR A C 1
ATOM 2247 O O . TYR A 1 276 ? 2.010 -2.275 -17.173 1.00 96.94 276 TYR A O 1
ATOM 2255 N N . ASP A 1 277 ? 0.963 -2.204 -15.186 1.00 95.88 277 ASP A N 1
ATOM 2256 C CA . ASP A 1 277 ? 0.872 -0.761 -15.049 1.00 95.88 277 ASP A CA 1
ATOM 2257 C C . ASP A 1 277 ? 0.561 -0.430 -13.576 1.00 95.88 277 ASP A C 1
ATOM 2259 O O . ASP A 1 277 ? 0.205 -1.310 -12.780 1.00 95.88 277 ASP A O 1
ATOM 2263 N N . LYS A 1 278 ? 0.683 0.849 -13.195 1.00 95.69 278 LYS A N 1
ATOM 2264 C CA . LYS A 1 278 ? 0.410 1.297 -11.818 1.00 95.69 278 LYS A CA 1
ATOM 2265 C C . LYS A 1 278 ? -1.006 0.932 -11.361 1.00 95.69 278 LYS A C 1
ATOM 2267 O O . LYS A 1 278 ? -1.195 0.577 -10.200 1.00 95.69 278 LYS A O 1
ATOM 2272 N N . PHE A 1 279 ? -1.991 1.003 -12.258 1.00 95.69 279 PHE A N 1
ATOM 2273 C CA . PHE A 1 279 ? -3.380 0.698 -11.931 1.00 95.69 279 PHE A CA 1
ATOM 2274 C C . PHE A 1 279 ? -3.565 -0.790 -11.629 1.00 95.69 279 PHE A C 1
ATOM 2276 O O . PHE A 1 279 ? -4.184 -1.128 -10.627 1.00 95.69 279 PHE A O 1
ATOM 2283 N N . ARG A 1 280 ? -2.988 -1.685 -12.431 1.00 95.81 280 ARG A N 1
ATOM 2284 C CA . ARG A 1 280 ? -3.019 -3.134 -12.203 1.00 95.81 280 ARG A CA 1
ATOM 2285 C C . ARG A 1 280 ? -2.283 -3.524 -10.929 1.00 95.81 280 ARG A C 1
ATOM 2287 O O . ARG A 1 280 ? -2.810 -4.334 -10.168 1.00 95.81 280 ARG A O 1
ATOM 2294 N N . GLY A 1 281 ? -1.129 -2.912 -10.657 1.00 96.62 281 GLY A N 1
ATOM 2295 C CA . GLY A 1 281 ? -0.413 -3.106 -9.394 1.00 96.62 281 GLY A CA 1
ATOM 2296 C C . GLY A 1 281 ? -1.262 -2.695 -8.185 1.00 96.62 281 GLY A C 1
ATOM 2297 O O . GLY A 1 281 ? -1.401 -3.454 -7.229 1.00 96.62 281 GLY A O 1
ATOM 2298 N N . LEU A 1 282 ? -1.924 -1.538 -8.263 1.00 97.38 282 LEU A N 1
ATOM 2299 C CA . LEU A 1 282 ? -2.843 -1.070 -7.224 1.00 97.38 282 LEU A CA 1
ATOM 2300 C C . LEU A 1 282 ? -4.090 -1.960 -7.095 1.00 97.38 282 LEU A C 1
ATOM 2302 O O . LEU A 1 282 ? -4.557 -2.253 -5.996 1.00 97.38 282 LEU A O 1
ATOM 2306 N N . TYR A 1 283 ? -4.619 -2.435 -8.219 1.00 95.38 283 TYR A N 1
ATOM 2307 C CA . TYR A 1 283 ? -5.768 -3.330 -8.254 1.00 95.38 283 TYR A CA 1
ATOM 2308 C C . TYR A 1 283 ? -5.457 -4.668 -7.572 1.00 95.38 283 TYR A C 1
ATOM 2310 O O . TYR A 1 283 ? -6.285 -5.162 -6.802 1.00 95.38 283 TYR A O 1
ATOM 2318 N N . ALA A 1 284 ? -4.244 -5.203 -7.753 1.00 94.50 284 ALA A N 1
ATOM 2319 C CA . ALA A 1 284 ? -3.768 -6.425 -7.097 1.00 94.50 284 ALA A CA 1
ATOM 2320 C C . ALA A 1 284 ? -3.715 -6.323 -5.559 1.00 94.50 284 ALA A C 1
ATOM 2322 O O . ALA A 1 284 ? -3.672 -7.340 -4.864 1.00 94.50 284 ALA A O 1
ATOM 2323 N N . VAL A 1 285 ? -3.736 -5.106 -5.009 1.00 94.31 285 VAL A N 1
ATOM 2324 C CA . VAL A 1 285 ? -3.744 -4.845 -3.560 1.00 94.31 285 VAL A CA 1
ATOM 2325 C C . VAL A 1 285 ? -5.044 -4.210 -3.065 1.00 94.31 285 VAL A C 1
ATOM 2327 O O . VAL A 1 285 ? -5.183 -3.926 -1.877 1.00 94.31 285 VAL A O 1
ATOM 2330 N N . SER A 1 286 ? -6.019 -4.012 -3.954 1.00 93.12 286 SER A N 1
ATOM 2331 C CA . SER A 1 286 ? -7.295 -3.375 -3.622 1.00 93.12 286 SER A CA 1
ATOM 2332 C C . SER A 1 286 ? -8.179 -4.241 -2.723 1.00 93.12 286 SER A C 1
ATOM 2334 O O . SER A 1 286 ? -8.955 -3.702 -1.936 1.00 93.12 286 SER A O 1
ATOM 2336 N N . GLU A 1 287 ? -8.066 -5.572 -2.818 1.00 89.31 287 GLU A N 1
ATOM 2337 C CA . GLU A 1 287 ? -8.951 -6.560 -2.172 1.00 89.31 287 GLU A CA 1
ATOM 2338 C C . GLU A 1 287 ? -10.449 -6.244 -2.396 1.00 89.31 287 GLU A C 1
ATOM 2340 O O . GLU A 1 287 ? -11.265 -6.355 -1.484 1.00 89.31 287 GLU A O 1
ATOM 2345 N N . GLY A 1 288 ? -10.813 -5.787 -3.603 1.00 86.88 288 GLY A N 1
ATOM 2346 C CA . GLY A 1 288 ? -12.198 -5.456 -3.969 1.00 86.88 288 GLY A CA 1
ATOM 2347 C C . GLY A 1 288 ? -12.655 -4.041 -3.592 1.00 86.88 288 GLY A C 1
ATOM 2348 O O . GLY A 1 288 ? -13.811 -3.687 -3.824 1.00 86.88 288 GLY A O 1
ATOM 2349 N N . ARG A 1 289 ? -11.765 -3.207 -3.039 1.00 91.12 289 ARG A N 1
ATOM 2350 C CA . ARG A 1 289 ? -12.055 -1.798 -2.726 1.00 91.12 289 ARG A CA 1
ATOM 2351 C C . ARG A 1 289 ? -12.188 -0.946 -3.983 1.00 91.12 289 ARG A C 1
ATOM 2353 O O . ARG A 1 289 ? -11.539 -1.186 -5.002 1.00 91.12 289 ARG A O 1
ATOM 2360 N N . LYS A 1 290 ? -12.972 0.130 -3.880 1.00 95.00 290 LYS A N 1
ATOM 2361 C CA . LYS A 1 290 ? -13.070 1.142 -4.938 1.00 95.00 290 LYS A CA 1
ATOM 2362 C C . LYS A 1 290 ? -11.728 1.855 -5.088 1.00 95.00 290 LYS A C 1
ATOM 2364 O O . LYS A 1 290 ? -11.203 2.400 -4.120 1.00 95.00 290 LYS A O 1
ATOM 2369 N N . THR A 1 291 ? -11.186 1.846 -6.300 1.00 96.31 291 THR A N 1
ATOM 2370 C CA . THR A 1 291 ? -9.857 2.392 -6.592 1.00 96.31 291 THR A CA 1
ATOM 2371 C C . THR A 1 291 ? -9.951 3.845 -7.049 1.00 96.31 291 THR A C 1
ATOM 2373 O O . THR A 1 291 ? -10.751 4.167 -7.924 1.00 96.31 291 THR A O 1
ATOM 2376 N N . ILE A 1 292 ? -9.126 4.712 -6.465 1.00 96.69 292 ILE A N 1
ATOM 2377 C CA . ILE A 1 292 ? -8.978 6.124 -6.828 1.00 96.69 292 ILE A CA 1
ATOM 2378 C C . ILE A 1 292 ? -7.505 6.361 -7.165 1.00 96.69 292 ILE A C 1
ATOM 2380 O O . ILE A 1 292 ? -6.632 6.001 -6.380 1.00 96.69 292 ILE A O 1
ATOM 2384 N N . GLY A 1 293 ? -7.226 6.955 -8.324 1.00 94.25 293 GLY A N 1
ATOM 2385 C CA . GLY A 1 293 ? -5.880 7.382 -8.707 1.00 94.25 293 GLY A CA 1
ATOM 2386 C C . GLY A 1 293 ? -5.703 8.884 -8.507 1.00 94.25 293 GLY A C 1
ATOM 2387 O O . GLY A 1 293 ? -6.593 9.655 -8.862 1.00 94.25 293 GLY A O 1
ATOM 2388 N N . VAL A 1 294 ? -4.560 9.284 -7.960 1.00 90.62 294 VAL A N 1
ATOM 2389 C CA . VAL A 1 294 ? -4.106 10.675 -7.865 1.00 90.62 294 VAL A CA 1
ATOM 2390 C C . VAL A 1 294 ? -2.788 10.760 -8.623 1.00 90.62 294 VAL A C 1
ATOM 2392 O O . VAL A 1 294 ? -1.842 10.063 -8.263 1.00 90.62 294 VAL A O 1
ATOM 2395 N N . ALA A 1 295 ? -2.754 11.565 -9.681 1.00 85.06 295 ALA A N 1
ATOM 2396 C CA . ALA A 1 295 ? -1.591 11.786 -10.533 1.00 85.06 295 ALA A CA 1
ATOM 2397 C C . ALA A 1 295 ? -1.434 13.285 -10.787 1.00 85.06 295 ALA A C 1
ATOM 2399 O O . ALA A 1 295 ? -2.478 13.932 -11.034 1.00 85.06 295 ALA A O 1
#

Secondary structure (DSSP, 8-state):
------PPPPPPP---SSTT-S-GGGG--HHHHHHHHHTT-HHHHHHHHHHHHHEEEETTEEEETTT--B--S-TTEEE-TTS-EEETTGGG--HHHHSPPTTSSTTSTT------EEEEEESBTTTBBTTTB--GGGHHHHHHHHHHHHTTEEEEEE-SS-HHHHHHHS-HHHHTT-SEEEEGGGTEEESSSS--EE-S-HHHHHHHHHHHHHHHHT--TT--EEPP-SS-EEEE-S-HHHHHHHHHHHHTTSTTTTTEEEEE-SSEEEEEETT--HHHHHHTTTTTPEEEEE-